Protein AF-A0A963FHW3-F1 (afdb_monomer)

Structure (mmCIF, N/CA/C/O backbone):
data_AF-A0A963FHW3-F1
#
_entry.id   AF-A0A963FHW3-F1
#
loop_
_atom_site.group_PDB
_atom_site.id
_atom_site.type_symbol
_atom_site.label_atom_id
_atom_site.label_alt_id
_atom_site.label_comp_id
_atom_site.label_asym_id
_atom_site.label_entity_id
_atom_site.label_seq_id
_atom_site.pdbx_PDB_ins_code
_atom_site.Cartn_x
_atom_site.Cartn_y
_atom_site.Cartn_z
_atom_site.occupancy
_atom_site.B_iso_or_equiv
_atom_site.auth_seq_id
_atom_site.auth_comp_id
_atom_site.auth_asym_id
_atom_site.auth_atom_id
_atom_site.pdbx_PDB_model_num
ATOM 1 N N . MET A 1 1 ? -53.772 16.144 101.601 1.00 43.62 1 MET A N 1
ATOM 2 C CA . MET A 1 1 ? -52.434 16.511 101.088 1.00 43.62 1 MET A CA 1
ATOM 3 C C . MET A 1 1 ? -52.608 17.275 99.779 1.00 43.62 1 MET A C 1
ATOM 5 O O . MET A 1 1 ? -53.275 16.743 98.911 1.00 43.62 1 MET A O 1
ATOM 9 N N . LYS A 1 2 ? -52.030 18.488 99.708 1.00 44.09 2 LYS A N 1
ATOM 10 C CA . LYS A 1 2 ? -51.603 19.290 98.530 1.00 44.09 2 LYS A CA 1
ATOM 11 C C . LYS A 1 2 ? -52.615 19.480 97.376 1.00 44.09 2 LYS A C 1
ATOM 13 O O . LYS A 1 2 ? -52.911 18.548 96.651 1.00 44.09 2 LYS A O 1
ATOM 18 N N . ASN A 1 3 ? -53.242 20.653 97.247 1.00 38.91 3 ASN A N 1
ATOM 19 C CA . ASN A 1 3 ? -52.766 21.876 96.557 1.00 38.91 3 ASN A CA 1
ATOM 20 C C . ASN A 1 3 ? -52.360 21.685 95.084 1.00 38.91 3 ASN A C 1
ATOM 22 O O . ASN A 1 3 ? -51.305 21.122 94.810 1.00 38.91 3 ASN A O 1
ATOM 26 N N . SER A 1 4 ? -53.102 22.311 94.163 1.00 50.03 4 SER A N 1
ATOM 27 C CA . SER A 1 4 ? -52.541 23.275 93.195 1.00 50.03 4 SER A CA 1
ATOM 28 C C . SER A 1 4 ? -53.646 24.017 92.426 1.00 50.03 4 SER A C 1
ATOM 30 O O . SER A 1 4 ? -54.441 23.446 91.691 1.00 50.03 4 SER A O 1
ATOM 32 N N . SER A 1 5 ? -53.675 25.325 92.658 1.00 49.50 5 SER A N 1
ATOM 33 C CA . SER A 1 5 ? -54.458 26.383 92.019 1.00 49.50 5 SER A CA 1
ATOM 34 C C . SER A 1 5 ? -53.676 27.025 90.871 1.00 49.50 5 SER A C 1
ATOM 36 O O . SER A 1 5 ? -52.512 27.331 91.103 1.00 49.50 5 SER A O 1
ATOM 38 N N . LEU A 1 6 ? -54.308 27.364 89.741 1.00 48.75 6 LEU A N 1
ATOM 39 C CA . LEU A 1 6 ? -53.870 28.409 88.785 1.00 48.75 6 LEU A CA 1
ATOM 40 C C . LEU A 1 6 ? -55.114 28.866 87.983 1.00 48.75 6 LEU A C 1
ATOM 42 O O . LEU A 1 6 ? -55.658 28.092 87.206 1.00 48.75 6 LEU A O 1
ATOM 46 N N . SER A 1 7 ? -55.827 29.917 88.404 1.00 53.75 7 SER A N 1
ATOM 47 C CA . SER A 1 7 ? -55.683 31.348 88.051 1.00 53.75 7 SER A CA 1
ATOM 48 C C . SER A 1 7 ? -55.947 31.694 86.571 1.00 53.75 7 SER A C 1
ATOM 50 O O . SER A 1 7 ? -55.124 31.494 85.682 1.00 53.75 7 SER A O 1
ATOM 52 N N . SER A 1 8 ? -57.127 32.274 86.322 1.00 54.56 8 SER A N 1
ATOM 53 C CA . SER A 1 8 ? -57.553 32.858 85.049 1.00 54.56 8 SER A CA 1
ATOM 54 C C . SER A 1 8 ? -56.990 34.275 84.889 1.00 54.56 8 SER A C 1
ATOM 56 O O . SER A 1 8 ? -57.272 35.175 85.679 1.00 54.56 8 SER A O 1
ATOM 58 N N . VAL A 1 9 ? -56.184 34.488 83.846 1.00 55.00 9 VAL A N 1
ATOM 59 C CA . VAL A 1 9 ? -55.608 35.799 83.512 1.00 55.00 9 VAL A CA 1
ATOM 60 C C . VAL A 1 9 ? -56.329 36.378 82.297 1.00 55.00 9 VAL A C 1
ATOM 62 O O . VAL A 1 9 ? -56.140 35.935 81.167 1.00 55.00 9 VAL A O 1
ATOM 65 N N . SER A 1 10 ? -57.144 37.402 82.554 1.00 57.78 10 SER A N 1
ATOM 66 C CA . SER A 1 10 ? -57.756 38.286 81.558 1.00 57.78 10 SER A CA 1
ATOM 67 C C . SER A 1 10 ? -56.669 39.138 80.889 1.00 57.78 10 SER A C 1
ATOM 69 O O . SER A 1 10 ? -56.040 39.968 81.555 1.00 57.78 10 SER A O 1
ATOM 71 N N . ARG A 1 11 ? -56.457 38.972 79.578 1.00 55.91 11 ARG A N 1
ATOM 72 C CA . ARG A 1 11 ? -55.568 39.839 78.790 1.00 55.91 11 ARG A CA 1
ATOM 73 C C . ARG A 1 11 ? -56.374 40.929 78.086 1.00 55.91 11 ARG A C 1
ATOM 75 O O . ARG A 1 11 ? -57.311 40.650 77.348 1.00 55.91 11 ARG A O 1
ATOM 82 N N . ARG A 1 12 ? -55.977 42.171 78.362 1.00 57.38 12 ARG A N 1
ATOM 83 C CA . ARG A 1 12 ? -56.470 43.409 77.750 1.00 57.38 12 ARG A CA 1
ATOM 84 C C . ARG A 1 12 ? -56.013 43.513 76.283 1.00 57.38 12 ARG A C 1
ATOM 86 O O . ARG A 1 12 ? -54.962 42.960 75.955 1.00 57.38 12 ARG A O 1
ATOM 93 N N . PRO A 1 13 ? -56.757 44.231 75.424 1.00 58.00 13 PRO A N 1
ATOM 94 C CA . PRO A 1 13 ? -56.371 44.458 74.035 1.00 58.00 13 PRO A CA 1
ATOM 95 C C . PRO A 1 13 ? -55.092 45.299 73.939 1.00 58.00 13 PRO A C 1
ATOM 97 O O . PRO A 1 13 ? -54.886 46.238 74.711 1.00 58.00 13 PRO A O 1
ATOM 100 N N . ALA A 1 14 ? -54.229 44.922 72.997 1.00 60.78 14 ALA A N 1
ATOM 101 C CA . ALA A 1 14 ? -52.966 45.593 72.724 1.00 60.78 14 ALA A CA 1
ATOM 102 C C . ALA A 1 14 ? -53.185 46.943 72.005 1.00 60.78 14 ALA A C 1
ATOM 104 O O . ALA A 1 14 ? -54.117 47.062 71.207 1.00 60.78 14 ALA A O 1
ATOM 105 N N . PRO A 1 15 ? -52.335 47.951 72.272 1.00 64.94 15 PRO A N 1
ATOM 106 C CA . PRO A 1 15 ? -52.365 49.242 71.590 1.00 64.94 15 PRO A CA 1
ATOM 107 C C . PRO A 1 15 ? -51.897 49.136 70.125 1.00 64.94 15 PRO A C 1
ATOM 109 O O . PRO A 1 15 ? -51.184 48.192 69.774 1.00 64.94 15 PRO A O 1
ATOM 112 N N . PRO A 1 16 ? -52.281 50.098 69.264 1.00 63.78 16 PRO A N 1
ATOM 113 C CA . PRO A 1 16 ? -51.896 50.104 67.858 1.00 63.78 16 PRO A CA 1
ATOM 114 C C . PRO A 1 16 ? -50.389 50.328 67.683 1.00 63.78 16 PRO A C 1
ATOM 116 O O . PRO A 1 16 ? -49.760 51.102 68.407 1.00 63.78 16 PRO A O 1
ATOM 119 N N . TRP A 1 17 ? -49.827 49.618 66.707 1.00 52.31 17 TRP A N 1
ATOM 120 C CA . TRP A 1 17 ? -48.413 49.654 66.349 1.00 52.31 17 TRP A CA 1
ATOM 121 C C . TRP A 1 17 ? -48.025 50.982 65.679 1.00 52.31 17 TRP A C 1
ATOM 123 O O . TRP A 1 17 ? -48.809 51.502 64.884 1.00 52.31 17 TRP A O 1
ATOM 133 N N . PRO A 1 18 ? -46.816 51.511 65.941 1.00 56.44 18 PRO A N 1
ATOM 134 C CA . PRO A 1 18 ? -46.291 52.671 65.233 1.00 56.44 18 PRO A CA 1
ATOM 135 C C . PRO A 1 18 ? -45.911 52.324 63.786 1.00 56.44 18 PRO A C 1
ATOM 137 O O . PRO A 1 18 ? -45.395 51.239 63.500 1.00 56.44 18 PRO A O 1
ATOM 140 N N . GLU A 1 19 ? -46.159 53.279 62.890 1.00 52.56 19 GLU A N 1
ATOM 141 C CA . GLU A 1 19 ? -45.775 53.255 61.479 1.00 52.56 19 GLU A CA 1
ATOM 142 C C . GLU A 1 19 ? -44.277 52.976 61.314 1.00 52.56 19 GLU A C 1
ATOM 144 O O . GLU A 1 19 ? -43.410 53.684 61.831 1.00 52.56 19 GLU A O 1
ATOM 149 N N . ARG A 1 20 ? -43.968 51.915 60.569 1.00 53.00 20 ARG A N 1
ATOM 150 C CA . ARG A 1 20 ? -42.606 51.560 60.183 1.00 53.00 20 ARG A CA 1
ATOM 151 C C . ARG A 1 20 ? -42.297 52.258 58.859 1.00 53.00 20 ARG A C 1
ATOM 153 O O . ARG A 1 20 ? -42.746 51.808 57.810 1.00 53.00 20 ARG A O 1
ATOM 160 N N . HIS A 1 21 ? -41.512 53.331 58.909 1.00 50.09 21 HIS A N 1
ATOM 161 C CA . HIS A 1 21 ? -40.900 53.919 57.718 1.00 50.09 21 HIS A CA 1
ATOM 162 C C . HIS A 1 21 ? -40.031 52.870 57.001 1.00 50.09 21 HIS A C 1
ATOM 164 O O . HIS A 1 21 ? -39.110 52.291 57.583 1.00 50.09 21 HIS A O 1
ATOM 170 N N . SER A 1 22 ? -40.355 52.601 55.738 1.00 56.72 22 SER A N 1
ATOM 171 C CA . SER A 1 22 ? -39.663 51.658 54.864 1.00 56.72 22 SER A CA 1
ATOM 172 C C . SER A 1 22 ? -38.361 52.260 54.332 1.00 56.72 22 SER A C 1
ATOM 174 O O . SER A 1 22 ? -38.355 53.013 53.365 1.00 56.72 22 SER A O 1
ATOM 176 N N . HIS A 1 23 ? -37.234 51.883 54.937 1.00 55.72 23 HIS A N 1
ATOM 177 C CA . HIS A 1 23 ? -35.894 52.080 54.371 1.00 55.72 23 HIS A CA 1
ATOM 178 C C . HIS A 1 23 ? -35.403 50.792 53.685 1.00 55.72 23 HIS A C 1
ATOM 180 O O . HIS A 1 23 ? -34.355 50.249 54.023 1.00 55.72 23 HIS A O 1
ATOM 186 N N . VAL A 1 24 ? -36.176 50.262 52.731 1.00 57.22 24 VAL A N 1
ATOM 187 C CA . VAL A 1 24 ? -35.772 49.083 51.940 1.00 57.22 24 VAL A CA 1
ATOM 188 C C . VAL A 1 24 ? -36.173 49.259 50.473 1.00 57.22 24 VAL A C 1
ATOM 190 O O . VAL A 1 24 ? -36.909 48.450 49.942 1.00 57.22 24 VAL A O 1
ATOM 193 N N . ASP A 1 25 ? -35.689 50.308 49.802 1.00 55.56 25 ASP A N 1
ATOM 194 C CA . ASP A 1 25 ? -35.988 50.515 48.368 1.00 55.56 25 ASP A CA 1
ATOM 195 C C . ASP A 1 25 ? -34.760 50.761 47.476 1.00 55.56 25 ASP A C 1
ATOM 197 O O . ASP A 1 25 ? -34.892 51.127 46.306 1.00 55.56 25 ASP A O 1
ATOM 201 N N . HIS A 1 26 ? -33.543 50.496 47.967 1.00 51.47 26 HIS A N 1
ATOM 202 C CA . HIS A 1 26 ? -32.331 50.679 47.151 1.00 51.47 26 HIS A CA 1
ATOM 203 C C . HIS A 1 26 ? -31.536 49.406 46.841 1.00 51.47 26 HIS A C 1
ATOM 205 O O . HIS A 1 26 ? -30.733 49.427 45.912 1.00 51.47 26 HIS A O 1
ATOM 211 N N . ASN A 1 27 ? -31.821 48.273 47.494 1.00 51.56 27 ASN A N 1
ATOM 212 C CA . ASN A 1 27 ? -31.062 47.035 47.259 1.00 51.56 27 ASN A CA 1
ATOM 213 C C . ASN A 1 27 ? -31.748 46.026 46.321 1.00 51.56 27 ASN A C 1
ATOM 215 O O . ASN A 1 27 ? -31.081 45.115 45.840 1.00 51.56 27 ASN A O 1
ATOM 219 N N . LEU A 1 28 ? -33.039 46.184 45.992 1.00 48.91 28 LEU A N 1
ATOM 220 C CA . LEU A 1 28 ? -33.720 45.265 45.063 1.00 48.91 28 LEU A CA 1
ATOM 221 C C . LEU A 1 28 ? -33.574 45.633 43.578 1.00 48.91 28 LEU A C 1
ATOM 223 O O . LEU A 1 28 ? -33.765 44.772 42.724 1.00 48.91 28 LEU A O 1
ATOM 227 N N . LYS A 1 29 ? -33.197 46.874 43.240 1.00 48.16 29 LYS A N 1
ATOM 228 C CA . LYS A 1 29 ? -33.019 47.276 41.830 1.00 48.16 29 LYS A CA 1
ATOM 229 C C . LYS A 1 29 ? -31.712 46.758 41.218 1.00 48.16 29 LYS A C 1
ATOM 231 O O . LYS A 1 29 ? -31.668 46.516 40.018 1.00 48.16 29 LYS A O 1
ATOM 236 N N . TRP A 1 30 ? -30.693 46.494 42.036 1.00 49.75 30 TRP A N 1
ATOM 237 C CA . TRP A 1 30 ? -29.405 45.970 41.564 1.00 49.75 30 TRP A CA 1
ATOM 238 C C . TRP A 1 30 ? -29.408 44.459 41.279 1.00 49.75 30 TRP A C 1
ATOM 240 O O . TRP A 1 30 ? -28.633 43.998 40.447 1.00 49.75 30 TRP A O 1
ATOM 250 N N . LEU A 1 31 ? -30.310 43.682 41.890 1.00 49.44 31 LEU A N 1
ATOM 251 C CA . LEU A 1 31 ? -30.395 42.230 41.656 1.00 49.44 31 LEU A CA 1
ATOM 252 C C . LEU A 1 31 ? -31.186 41.854 40.388 1.00 49.44 31 LEU A C 1
ATOM 254 O O . LEU A 1 31 ? -30.934 40.801 39.801 1.00 49.44 31 LEU A O 1
ATOM 258 N N . ALA A 1 32 ? -32.081 42.726 39.913 1.00 50.41 32 ALA A N 1
ATOM 259 C CA . ALA A 1 32 ? -32.832 42.514 38.669 1.00 50.41 32 ALA A CA 1
ATOM 260 C C . ALA A 1 32 ? -32.047 42.900 37.395 1.00 50.41 32 ALA A C 1
ATOM 262 O O . ALA A 1 32 ? -32.412 42.483 36.301 1.00 50.41 32 ALA A O 1
ATOM 263 N N . GLN A 1 33 ? -30.956 43.668 37.515 1.00 49.47 33 GLN A N 1
ATOM 264 C CA . GLN A 1 33 ? -30.098 44.040 36.377 1.00 49.47 33 GLN A CA 1
ATOM 265 C C . GLN A 1 33 ? -28.915 43.086 36.149 1.00 49.47 33 GLN A C 1
ATOM 267 O O . GLN A 1 33 ? -28.403 43.019 35.036 1.00 49.47 33 GLN A O 1
ATOM 272 N N . LEU A 1 34 ? -28.528 42.285 37.147 1.00 48.22 34 LEU A N 1
ATOM 273 C CA . LEU A 1 34 ? -27.489 41.254 36.992 1.00 48.22 34 LEU A CA 1
ATOM 274 C C . LEU A 1 34 ? -28.018 39.930 36.417 1.00 48.22 34 LEU A C 1
ATOM 276 O O . LEU A 1 34 ? -27.249 39.150 35.866 1.00 48.22 34 LEU A O 1
ATOM 280 N N . SER A 1 35 ? -29.328 39.689 36.480 1.00 49.91 35 SER A N 1
ATOM 281 C CA . SER A 1 35 ? -29.965 38.497 35.900 1.00 49.91 35 SER A CA 1
ATOM 282 C C . SER A 1 35 ? -30.264 38.644 34.398 1.00 49.91 35 SER A C 1
ATOM 284 O O . SER A 1 35 ? -30.374 37.640 33.700 1.00 49.91 35 SER A O 1
ATOM 286 N N . GLY A 1 36 ? -30.321 39.875 33.871 1.00 45.34 36 GLY A N 1
ATOM 287 C CA . GLY A 1 36 ? -30.540 40.153 32.443 1.00 45.34 36 GLY A CA 1
ATOM 288 C C . GLY A 1 36 ? -29.277 40.141 31.568 1.00 45.34 36 GLY A C 1
ATOM 289 O O . GLY A 1 36 ? -29.385 39.985 30.357 1.00 45.34 36 GLY A O 1
ATOM 290 N N . MET A 1 37 ? -28.079 40.265 32.155 1.00 49.75 37 MET A N 1
ATOM 291 C CA . MET A 1 37 ? -26.800 40.218 31.419 1.00 49.75 37 MET A CA 1
ATOM 292 C C . MET A 1 37 ? -26.107 38.849 31.458 1.00 49.75 37 MET A C 1
ATOM 294 O O . MET A 1 37 ? -25.062 38.687 30.836 1.00 49.75 37 MET A O 1
ATOM 298 N N . LEU A 1 38 ? -26.684 37.849 32.135 1.00 48.41 38 LEU A N 1
ATOM 299 C CA . LEU A 1 38 ? -26.120 36.494 32.178 1.00 48.41 38 LEU A CA 1
ATOM 300 C C . LEU A 1 38 ? -26.673 35.553 31.092 1.00 48.41 38 LEU A C 1
ATOM 302 O O . LEU A 1 38 ? -26.131 34.471 30.901 1.00 48.41 38 LEU A O 1
ATOM 306 N N . ILE A 1 39 ? -27.726 35.951 30.366 1.00 50.19 39 ILE A N 1
ATOM 307 C CA . ILE A 1 39 ? -28.381 35.102 29.349 1.00 50.19 39 ILE A CA 1
ATOM 308 C C . ILE A 1 39 ? -27.889 35.413 27.919 1.00 50.19 39 ILE A C 1
ATOM 310 O O . ILE A 1 39 ? -27.974 34.557 27.047 1.00 50.19 39 ILE A O 1
ATOM 314 N N . CYS A 1 40 ? -27.270 36.576 27.676 1.00 48.97 40 CYS A N 1
ATOM 315 C CA . CYS A 1 40 ? -26.690 36.928 26.365 1.00 48.97 40 CYS A CA 1
ATOM 316 C C . CYS A 1 40 ? -25.167 36.715 26.261 1.00 48.97 40 CYS A C 1
ATOM 318 O O . CYS A 1 40 ? -24.589 36.978 25.212 1.00 48.97 40 CYS A O 1
ATOM 320 N N . GLY A 1 41 ? -24.505 36.274 27.336 1.00 49.12 41 GLY A N 1
ATOM 321 C CA . GLY A 1 41 ? -23.047 36.090 27.388 1.00 49.12 41 GLY A CA 1
ATOM 322 C C . GLY A 1 41 ? -22.569 34.658 27.144 1.00 49.12 41 GLY A C 1
ATOM 323 O O . GLY A 1 41 ? -21.368 34.413 27.174 1.00 49.12 41 GLY A O 1
ATOM 324 N N . LEU A 1 42 ? -23.483 33.715 26.909 1.00 56.16 42 LEU A N 1
ATOM 325 C CA . LEU A 1 42 ? -23.151 32.354 26.497 1.00 56.16 42 LEU A CA 1
ATOM 326 C C . LEU A 1 42 ? -23.356 32.228 24.985 1.00 56.16 42 LEU A C 1
ATOM 328 O O . LEU A 1 42 ? -24.112 31.385 24.507 1.00 56.16 42 LEU A O 1
ATOM 332 N N . SER A 1 43 ? -22.689 33.101 24.226 1.00 57.84 43 SER A N 1
ATOM 333 C CA . SER A 1 43 ? -22.343 32.792 22.841 1.00 57.84 43 SER A CA 1
ATOM 334 C C . SER A 1 43 ? -21.449 31.566 22.912 1.00 57.84 43 SER A C 1
ATOM 336 O O . SER A 1 43 ? -20.248 31.670 23.150 1.00 57.84 43 SER A O 1
ATOM 338 N N . LEU A 1 44 ? -22.092 30.404 22.844 1.00 56.91 44 LEU A N 1
ATOM 339 C CA . LEU A 1 44 ? -21.486 29.097 22.737 1.00 56.91 44 LEU A CA 1
ATOM 340 C C . LEU A 1 44 ? -20.506 29.201 21.568 1.00 56.91 44 LEU A C 1
ATOM 342 O O . LEU A 1 44 ? -20.914 29.198 20.408 1.00 56.91 44 LEU A O 1
ATOM 346 N N . TYR A 1 45 ? -19.224 29.392 21.882 1.00 57.72 45 TYR A N 1
ATOM 347 C CA . TYR A 1 45 ? -18.135 29.200 20.941 1.00 57.72 45 TYR A CA 1
ATOM 348 C C . TYR A 1 45 ? -18.143 27.706 20.635 1.00 57.72 45 TYR A C 1
ATOM 350 O O . TYR A 1 45 ? -17.415 26.923 21.240 1.00 57.72 45 TYR A O 1
ATOM 358 N N . LEU A 1 46 ? -19.056 27.308 19.748 1.00 61.50 46 LEU A N 1
ATOM 359 C CA . LEU A 1 46 ? -18.999 26.064 19.010 1.00 61.50 46 LEU A CA 1
ATOM 360 C C . LEU A 1 46 ? -17.751 26.197 18.149 1.00 61.50 46 LEU A C 1
ATOM 362 O O . LEU A 1 46 ? -17.813 26.629 17.000 1.00 61.50 46 LEU A O 1
ATOM 366 N N . LEU A 1 47 ? -16.595 25.937 18.760 1.00 68.44 47 LEU A N 1
ATOM 367 C CA . LEU A 1 47 ? -15.393 25.675 18.003 1.00 68.44 47 LEU A CA 1
ATOM 368 C C . LEU A 1 47 ? -15.775 24.525 17.071 1.00 68.44 47 LEU A C 1
ATOM 370 O O . LEU A 1 47 ? -16.270 23.509 17.572 1.00 68.44 47 LEU A O 1
ATOM 374 N N . PRO A 1 48 ? -15.662 24.702 15.746 1.00 64.06 48 PRO A N 1
ATOM 375 C CA . PRO A 1 48 ? -15.893 23.608 14.831 1.00 64.06 48 PRO A CA 1
ATOM 376 C C . PRO A 1 48 ? -14.878 22.531 15.197 1.00 64.06 48 PRO A C 1
ATOM 378 O O . PRO A 1 48 ? -13.684 22.671 14.946 1.00 64.06 48 PRO A O 1
ATOM 381 N N . VAL A 1 49 ? -15.351 21.485 15.865 1.00 67.81 49 VAL A N 1
ATOM 382 C CA . VAL A 1 49 ? -14.631 20.225 15.900 1.00 67.81 49 VAL A CA 1
ATOM 383 C C . VAL A 1 49 ? -14.710 19.718 14.469 1.00 67.81 49 VAL A C 1
ATOM 385 O O . VAL A 1 49 ? -15.799 19.435 13.968 1.00 67.81 49 VAL A O 1
ATOM 388 N N . GLY A 1 50 ? -13.582 19.762 13.763 1.00 64.06 50 GLY A N 1
ATOM 389 C CA . GLY A 1 50 ? -13.478 19.176 12.437 1.00 64.06 50 GLY A CA 1
ATOM 390 C C . GLY A 1 50 ? -13.734 17.687 12.582 1.00 64.06 50 GLY A C 1
ATOM 391 O O . GLY A 1 50 ? -12.878 16.965 13.076 1.00 64.06 50 GLY A O 1
ATOM 392 N N . VAL A 1 51 ? -14.941 17.246 12.239 1.00 68.62 51 VAL A N 1
ATOM 393 C CA . VAL A 1 51 ? -15.230 15.825 12.077 1.00 68.62 51 VAL A CA 1
ATOM 394 C C . VAL A 1 51 ? -14.858 15.512 10.639 1.00 68.62 51 VAL A C 1
ATOM 396 O O . VAL A 1 51 ? -15.598 15.858 9.718 1.00 68.62 51 VAL A O 1
ATOM 399 N N . HIS A 1 52 ? -13.675 14.938 10.454 1.00 76.06 52 HIS A N 1
ATOM 400 C CA . HIS A 1 52 ? -13.279 14.378 9.173 1.00 76.06 52 HIS A CA 1
ATOM 401 C C . HIS A 1 52 ? -13.930 13.001 9.062 1.00 76.06 52 HIS A C 1
ATOM 403 O O . HIS A 1 52 ? -13.815 12.179 9.969 1.00 76.06 52 HIS A O 1
ATOM 409 N N . ALA A 1 53 ? -14.689 12.775 7.991 1.00 83.19 53 ALA A N 1
ATOM 410 C CA . ALA A 1 53 ? -15.215 11.452 7.697 1.00 83.19 53 ALA A CA 1
ATOM 411 C C . ALA A 1 53 ? -14.071 10.629 7.101 1.00 83.19 53 ALA A C 1
ATOM 413 O O . ALA A 1 53 ? -13.843 10.683 5.897 1.00 83.19 53 ALA A O 1
ATOM 414 N N . LEU A 1 54 ? -13.324 9.936 7.958 1.00 92.06 54 LEU A N 1
ATOM 415 C CA . LEU A 1 54 ? -12.224 9.089 7.517 1.00 92.06 54 LEU A CA 1
ATOM 416 C C . LEU A 1 54 ? -12.776 7.822 6.854 1.00 92.06 54 LEU A C 1
ATOM 418 O O . LEU A 1 54 ? -13.759 7.245 7.342 1.00 92.06 54 LEU A O 1
ATOM 422 N N . PRO A 1 55 ? -12.176 7.370 5.744 1.00 92.00 55 PRO A N 1
ATOM 423 C CA . PRO A 1 55 ? -12.496 6.060 5.211 1.00 92.00 55 PRO A CA 1
ATOM 424 C C . PRO A 1 55 ? -12.030 4.974 6.186 1.00 92.00 55 PRO A C 1
ATOM 426 O O . PRO A 1 55 ? -11.067 5.147 6.931 1.00 92.00 55 PRO A O 1
ATOM 429 N N . ALA A 1 56 ? -12.712 3.826 6.162 1.00 93.75 56 ALA A N 1
ATOM 430 C CA . ALA A 1 56 ? -12.354 2.691 7.015 1.00 93.75 56 ALA A CA 1
ATOM 431 C C . ALA A 1 56 ? -10.919 2.211 6.758 1.00 93.75 56 ALA A C 1
ATOM 433 O O . ALA A 1 56 ? -10.225 1.807 7.688 1.00 93.75 56 ALA A O 1
ATOM 434 N N . LEU A 1 57 ? -10.507 2.257 5.488 1.00 95.25 57 LEU A N 1
ATOM 435 C CA . LEU A 1 57 ? -9.1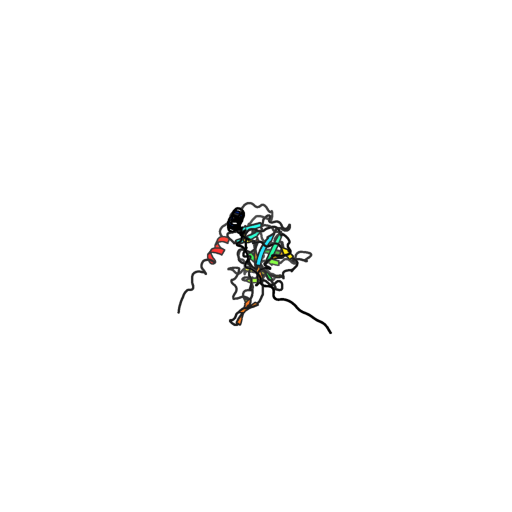92 1.883 4.995 1.00 95.25 57 LEU A CA 1
ATOM 436 C C . LEU A 1 57 ? -8.665 2.997 4.087 1.00 95.25 57 LEU A C 1
ATOM 438 O O . LEU A 1 57 ? -9.438 3.602 3.348 1.00 95.25 57 LEU A O 1
ATOM 442 N N . GLN A 1 58 ? -7.361 3.247 4.129 1.00 96.62 58 GLN A N 1
ATOM 443 C CA . GLN A 1 58 ? -6.667 4.134 3.189 1.00 96.62 58 GLN A CA 1
ATOM 444 C C . GLN A 1 58 ? -5.211 3.697 3.016 1.00 96.62 58 GLN A C 1
ATOM 446 O O . GLN A 1 58 ? -4.634 3.080 3.917 1.00 96.62 58 GLN A O 1
ATOM 451 N N . LEU A 1 59 ? -4.617 4.025 1.872 1.00 96.81 59 LEU A N 1
ATOM 452 C CA . LEU A 1 59 ? -3.204 3.832 1.578 1.00 96.81 59 LEU A CA 1
ATOM 453 C C . LEU A 1 59 ? -2.487 5.170 1.483 1.00 96.81 59 LEU A C 1
ATOM 455 O O . LEU A 1 59 ? -2.997 6.132 0.927 1.00 96.81 59 LEU A O 1
ATOM 459 N N . GLY A 1 60 ? -1.265 5.206 1.996 1.00 96.12 60 GLY A N 1
ATOM 460 C CA . GLY A 1 60 ? -0.341 6.316 1.816 1.00 96.12 60 GLY A CA 1
ATOM 461 C C . GLY A 1 60 ? 1.052 5.816 1.463 1.00 96.12 60 GLY A C 1
ATOM 462 O O . GLY A 1 60 ? 1.350 4.629 1.592 1.00 96.12 60 GLY A O 1
ATOM 463 N N . VAL A 1 61 ? 1.928 6.726 1.046 1.00 96.25 61 VAL A N 1
ATOM 464 C CA . VAL A 1 61 ? 3.331 6.407 0.754 1.00 96.25 61 VAL A CA 1
ATOM 465 C C . VAL A 1 61 ? 4.244 7.357 1.512 1.00 96.25 61 VAL A C 1
ATOM 467 O O . VAL A 1 61 ? 4.001 8.558 1.526 1.00 96.25 61 VAL A O 1
ATOM 470 N N . LEU A 1 62 ? 5.301 6.824 2.119 1.00 94.81 62 LEU A N 1
ATOM 471 C CA . LEU A 1 62 ? 6.410 7.584 2.694 1.00 94.81 62 LEU A CA 1
ATOM 472 C C . LEU A 1 62 ? 7.734 7.177 2.050 1.00 94.81 62 LEU A C 1
ATOM 474 O O . LEU A 1 62 ? 7.889 6.061 1.549 1.00 94.81 62 LEU A O 1
ATOM 478 N N . ASP A 1 63 ? 8.711 8.077 2.099 1.00 91.81 63 ASP A N 1
ATOM 479 C CA . ASP A 1 63 ? 10.093 7.711 1.819 1.00 91.81 63 ASP A CA 1
ATOM 480 C C . ASP A 1 63 ? 10.620 6.767 2.921 1.00 91.81 63 ASP A C 1
ATOM 482 O O . ASP A 1 63 ? 10.024 6.610 3.992 1.00 91.81 63 ASP A O 1
ATOM 486 N N . THR A 1 64 ? 11.755 6.109 2.683 1.00 85.38 64 THR A N 1
ATOM 487 C CA . THR A 1 64 ? 12.338 5.167 3.663 1.00 85.38 64 THR A CA 1
ATOM 488 C C . THR A 1 64 ? 12.813 5.820 4.966 1.00 85.38 64 THR A C 1
ATOM 490 O O . THR A 1 64 ? 13.129 5.118 5.925 1.00 85.38 64 THR A O 1
ATOM 493 N N . THR A 1 65 ? 12.854 7.152 5.038 1.00 87.69 65 THR A N 1
ATOM 494 C CA . THR A 1 65 ? 13.164 7.913 6.256 1.00 87.69 65 THR A CA 1
ATOM 495 C C . THR A 1 65 ? 11.909 8.339 7.025 1.00 87.69 65 THR A C 1
ATOM 497 O O . THR A 1 65 ? 12.025 8.952 8.087 1.00 87.69 65 THR A O 1
ATOM 500 N N . GLY A 1 66 ? 10.717 7.991 6.521 1.00 86.81 66 GLY A N 1
ATOM 501 C CA . GLY A 1 66 ? 9.423 8.405 7.066 1.00 86.81 66 GLY A CA 1
ATOM 502 C C . GLY A 1 66 ? 9.006 9.825 6.663 1.00 86.81 66 GLY A C 1
ATOM 503 O O . GLY A 1 66 ? 8.090 10.387 7.264 1.00 86.81 66 GLY A O 1
ATOM 504 N N . GLY A 1 67 ? 9.694 10.425 5.690 1.00 88.69 67 GLY A N 1
ATOM 505 C CA . GLY A 1 67 ? 9.378 11.729 5.121 1.00 88.69 67 GLY A CA 1
ATOM 506 C C . GLY A 1 67 ? 8.445 11.638 3.912 1.00 88.69 67 GLY A C 1
ATOM 507 O O . GLY A 1 67 ? 8.077 10.560 3.450 1.00 88.69 67 GLY A O 1
ATOM 508 N N . THR A 1 68 ? 8.060 12.804 3.396 1.00 87.75 68 THR A N 1
ATOM 509 C CA . THR A 1 68 ? 7.155 12.957 2.244 1.00 87.75 68 THR A CA 1
ATOM 510 C C . THR A 1 68 ? 7.875 13.495 1.002 1.00 87.75 68 THR A C 1
ATOM 512 O O . THR A 1 68 ? 7.249 14.014 0.077 1.00 87.75 68 THR A O 1
ATOM 515 N N . ASN A 1 69 ? 9.209 13.415 0.965 1.00 86.62 69 ASN A N 1
ATOM 516 C CA . ASN A 1 69 ? 9.976 13.889 -0.185 1.00 86.62 69 ASN A CA 1
ATOM 517 C C . ASN A 1 69 ? 9.745 12.966 -1.386 1.00 86.62 69 ASN A C 1
ATOM 519 O O . ASN A 1 69 ? 9.788 11.749 -1.245 1.00 86.62 69 ASN A O 1
ATOM 523 N N . GLY A 1 70 ? 9.511 13.547 -2.565 1.00 83.88 70 GLY A N 1
ATOM 524 C CA . GLY A 1 70 ? 9.219 12.766 -3.774 1.00 83.88 70 GLY A CA 1
ATOM 525 C C . GLY A 1 70 ? 7.822 12.136 -3.790 1.00 83.88 70 GLY A C 1
ATOM 526 O O . GLY A 1 70 ? 7.533 11.351 -4.689 1.00 83.88 70 GLY A O 1
ATOM 527 N N . ILE A 1 71 ? 6.963 12.496 -2.827 1.00 89.88 71 ILE A N 1
ATOM 528 C CA . ILE A 1 71 ? 5.583 12.021 -2.721 1.00 89.88 71 ILE A CA 1
ATOM 529 C C . ILE A 1 71 ? 4.616 13.152 -3.043 1.00 89.88 71 ILE A C 1
ATOM 531 O O . ILE A 1 71 ? 4.766 14.281 -2.569 1.00 89.88 71 ILE A O 1
ATOM 535 N N . SER A 1 72 ? 3.603 12.847 -3.843 1.00 91.31 72 SER A N 1
ATOM 536 C CA . SER A 1 72 ? 2.555 13.793 -4.215 1.00 91.31 72 SER A CA 1
ATOM 537 C C . SER A 1 72 ? 1.214 13.097 -4.341 1.00 91.31 72 SER A C 1
ATOM 539 O O . SER A 1 72 ? 1.143 11.995 -4.875 1.00 91.31 72 SER A O 1
ATOM 541 N N . TYR A 1 73 ? 0.154 13.774 -3.917 1.00 91.38 73 TYR A N 1
ATOM 542 C CA . TYR A 1 73 ? -1.207 13.370 -4.238 1.00 91.38 73 TYR A CA 1
ATOM 543 C C . TYR A 1 73 ? -1.580 13.909 -5.625 1.00 91.38 73 TYR A C 1
ATOM 545 O O . TYR A 1 73 ? -1.533 15.123 -5.852 1.00 91.38 73 TYR A O 1
ATOM 553 N N . ASP A 1 74 ? -1.899 13.020 -6.563 1.00 90.06 74 ASP A N 1
ATOM 554 C CA . ASP A 1 74 ? -2.404 13.392 -7.883 1.00 90.06 74 ASP A CA 1
ATOM 555 C C . ASP A 1 74 ? -3.922 13.562 -7.796 1.00 90.06 74 ASP A C 1
ATOM 557 O O . ASP A 1 74 ? -4.648 12.596 -7.610 1.00 90.06 74 ASP A O 1
ATOM 561 N N . THR A 1 75 ? -4.424 14.789 -7.936 1.00 86.81 75 THR A N 1
ATOM 562 C CA . THR A 1 75 ? -5.867 15.080 -7.848 1.00 86.81 75 THR A CA 1
ATOM 563 C C . THR A 1 75 ? -6.662 14.655 -9.081 1.00 86.81 75 THR A C 1
ATOM 565 O O . THR A 1 75 ? -7.886 14.752 -9.078 1.00 86.81 75 THR A O 1
ATOM 568 N N . VAL A 1 76 ? -5.993 14.238 -10.159 1.00 83.69 76 VAL A N 1
ATOM 569 C CA . VAL A 1 76 ? -6.651 13.658 -11.329 1.00 83.69 76 VAL A CA 1
ATOM 570 C C . VAL A 1 76 ? -6.933 12.195 -11.049 1.00 83.69 76 VAL A C 1
ATOM 572 O O . VAL A 1 76 ? -8.079 11.780 -11.157 1.00 83.69 76 VAL A O 1
ATOM 575 N N . THR A 1 77 ? -5.906 11.426 -10.688 1.00 81.62 77 THR A N 1
ATOM 576 C CA . THR A 1 77 ? -6.060 9.993 -10.394 1.00 81.62 77 THR A CA 1
ATOM 577 C C . THR A 1 77 ? -6.465 9.719 -8.952 1.00 81.62 77 THR A C 1
ATOM 579 O O . THR A 1 77 ? -6.632 8.567 -8.600 1.00 81.62 77 THR A O 1
ATOM 582 N N . GLU A 1 78 ? -6.584 10.751 -8.123 1.00 87.25 78 GLU A N 1
ATOM 583 C CA . GLU A 1 78 ? -6.898 10.661 -6.696 1.00 87.25 78 GLU A CA 1
ATOM 584 C C . GLU A 1 78 ? -5.977 9.659 -5.953 1.00 87.25 78 GLU A C 1
ATOM 586 O O . GLU A 1 78 ? -6.389 8.934 -5.061 1.00 87.25 78 GLU A O 1
ATOM 591 N N . THR A 1 79 ? -4.694 9.599 -6.337 1.00 90.19 79 THR A N 1
ATOM 592 C CA . THR A 1 79 ? -3.725 8.596 -5.851 1.00 90.19 79 THR A CA 1
ATOM 593 C C . THR A 1 79 ? -2.524 9.264 -5.192 1.00 90.19 79 THR A C 1
ATOM 595 O O . THR A 1 79 ? -1.994 10.259 -5.697 1.00 90.19 79 THR A O 1
ATOM 598 N N . THR A 1 80 ? -2.009 8.676 -4.112 1.00 94.06 80 THR A N 1
ATOM 599 C CA . THR A 1 80 ? -0.702 9.065 -3.562 1.00 94.06 80 THR A CA 1
ATOM 600 C C . THR A 1 80 ? 0.425 8.390 -4.335 1.00 94.06 80 THR A C 1
ATOM 602 O O . THR A 1 80 ? 0.589 7.174 -4.283 1.00 94.06 80 THR A O 1
ATOM 605 N N . LEU A 1 81 ? 1.237 9.181 -5.031 1.00 94.38 81 LEU A N 1
ATOM 606 C CA . LEU A 1 81 ? 2.308 8.700 -5.898 1.00 94.38 81 LEU A CA 1
ATOM 607 C C . LEU A 1 81 ? 3.688 8.971 -5.301 1.00 94.38 81 LEU A C 1
ATOM 609 O O . LEU A 1 81 ? 3.917 10.028 -4.715 1.00 94.38 81 LEU A O 1
ATOM 613 N N . THR A 1 82 ? 4.621 8.046 -5.527 1.00 94.75 82 THR A N 1
ATOM 614 C CA . THR A 1 82 ? 6.062 8.237 -5.295 1.00 94.75 82 THR A CA 1
ATOM 615 C C . THR A 1 82 ? 6.866 7.988 -6.567 1.00 94.75 82 THR A C 1
ATOM 617 O O . THR A 1 82 ? 6.531 7.104 -7.356 1.00 94.75 82 THR A O 1
ATOM 620 N N . SER A 1 83 ? 7.953 8.732 -6.763 1.00 92.44 83 SER A N 1
ATOM 621 C CA . SER A 1 83 ? 8.939 8.460 -7.823 1.00 92.44 83 SER A CA 1
ATOM 622 C C . SER A 1 83 ? 10.187 7.721 -7.331 1.00 92.44 83 SER A C 1
ATOM 624 O O . SER A 1 83 ? 11.113 7.498 -8.110 1.00 92.44 83 SER A O 1
ATOM 626 N N . GLU A 1 84 ? 10.257 7.400 -6.039 1.00 93.50 84 GLU A N 1
ATOM 627 C CA . GLU A 1 84 ? 11.420 6.749 -5.437 1.00 93.50 84 GLU A CA 1
ATOM 628 C C . GLU A 1 84 ? 11.431 5.240 -5.715 1.00 93.50 84 GLU A C 1
ATOM 630 O O . GLU A 1 84 ? 10.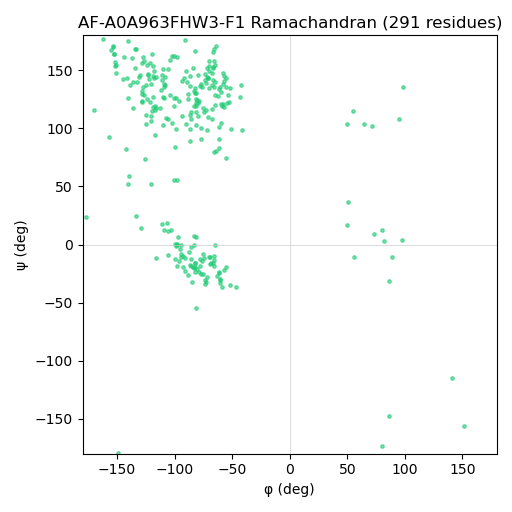389 4.587 -5.739 1.00 93.50 84 GLU A O 1
ATOM 635 N N . ASP A 1 85 ? 12.624 4.662 -5.879 1.00 95.00 85 ASP A N 1
ATOM 636 C CA . ASP A 1 85 ? 12.775 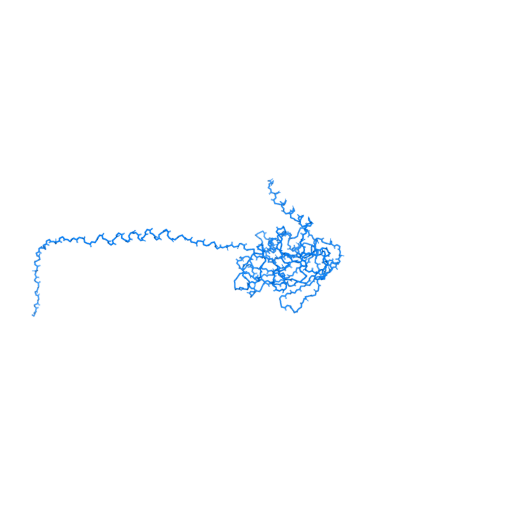3.208 -6.035 1.00 95.00 85 ASP A CA 1
ATOM 637 C C . ASP A 1 85 ? 12.554 2.460 -4.715 1.00 95.00 85 ASP A C 1
ATOM 639 O O . ASP A 1 85 ? 12.088 1.320 -4.718 1.00 95.00 85 ASP A O 1
ATOM 643 N N . LEU A 1 86 ? 12.894 3.115 -3.603 1.00 96.19 86 LEU A N 1
ATOM 644 C CA . LEU A 1 86 ? 12.809 2.609 -2.239 1.00 96.19 86 LEU A CA 1
ATOM 645 C C . LEU A 1 86 ? 11.821 3.472 -1.456 1.00 96.19 86 LEU A C 1
ATOM 647 O O . LEU A 1 86 ? 12.072 4.657 -1.228 1.00 96.19 86 LEU A O 1
ATOM 651 N N . PHE A 1 87 ? 10.716 2.881 -1.019 1.00 97.25 87 PHE A N 1
ATOM 652 C CA . PHE A 1 87 ? 9.633 3.595 -0.342 1.00 97.25 87 PHE A CA 1
ATOM 653 C C . PHE A 1 87 ? 8.858 2.669 0.596 1.00 97.25 87 PHE A C 1
ATOM 655 O O . PHE A 1 87 ? 9.040 1.453 0.584 1.00 97.25 87 PHE A O 1
ATOM 662 N N . THR A 1 88 ? 7.992 3.254 1.418 1.00 97.75 88 THR A N 1
ATOM 663 C CA . THR A 1 88 ? 7.089 2.529 2.312 1.00 97.75 88 THR A CA 1
ATOM 664 C C . THR A 1 88 ? 5.650 2.819 1.922 1.00 97.75 88 THR A C 1
ATOM 666 O O . THR A 1 88 ? 5.221 3.967 2.005 1.00 97.75 88 THR A O 1
ATOM 669 N N . VAL A 1 89 ? 4.893 1.792 1.546 1.00 98.00 89 VAL A N 1
ATOM 670 C CA . VAL A 1 89 ? 3.430 1.877 1.467 1.00 98.00 89 VAL A CA 1
ATOM 671 C C . VAL A 1 89 ? 2.874 1.647 2.864 1.00 98.00 89 VAL A C 1
ATOM 673 O O . VAL A 1 89 ? 3.276 0.711 3.554 1.00 98.00 89 VAL A O 1
ATOM 676 N N . LEU A 1 90 ? 1.962 2.502 3.299 1.00 97.94 90 LEU A N 1
ATOM 677 C CA . LEU A 1 90 ? 1.300 2.412 4.589 1.00 97.94 90 LEU A CA 1
ATOM 678 C C . LEU A 1 90 ? -0.169 2.104 4.366 1.00 97.94 90 LEU A C 1
ATOM 680 O O . LEU A 1 90 ? -0.884 2.916 3.788 1.00 97.94 90 LEU A O 1
ATOM 684 N N . ALA A 1 91 ? -0.611 0.952 4.857 1.00 98.06 91 ALA A N 1
ATOM 685 C CA . ALA A 1 91 ? -2.028 0.690 5.038 1.00 98.06 91 ALA A CA 1
ATOM 686 C C . ALA A 1 91 ? -2.481 1.308 6.355 1.00 98.06 91 ALA A C 1
ATOM 688 O O . ALA A 1 91 ? -1.808 1.120 7.368 1.00 98.06 91 ALA A O 1
ATOM 689 N N . PHE A 1 92 ? -3.619 1.994 6.347 1.00 98.00 92 PHE A N 1
ATOM 690 C CA . PHE A 1 92 ? -4.255 2.527 7.544 1.00 98.00 92 PHE A CA 1
ATOM 691 C C . PHE A 1 92 ? -5.643 1.928 7.740 1.00 98.00 92 PHE A C 1
ATOM 693 O O . PHE A 1 92 ? -6.357 1.690 6.766 1.00 98.00 92 PHE A O 1
ATOM 700 N N . GLY A 1 93 ? -6.018 1.721 9.000 1.00 96.94 93 GLY A N 1
ATOM 701 C CA . GLY A 1 93 ? -7.345 1.275 9.415 1.00 96.94 93 GLY A CA 1
ATOM 702 C C . GLY A 1 93 ? -7.916 2.192 10.491 1.00 96.94 93 GLY A C 1
ATOM 703 O O . GLY A 1 93 ? -7.278 2.390 11.526 1.00 96.94 93 GLY A O 1
ATOM 704 N N . ASP A 1 94 ? -9.089 2.775 10.250 1.00 95.38 94 ASP A N 1
ATOM 705 C CA . ASP A 1 94 ? -9.743 3.690 11.192 1.00 95.38 94 ASP A CA 1
ATOM 706 C C . ASP A 1 94 ? -10.348 2.924 12.381 1.00 95.38 94 ASP A C 1
ATOM 708 O O . ASP A 1 94 ? -11.321 2.180 12.231 1.00 95.38 94 ASP A O 1
ATOM 712 N N . GLN A 1 95 ? -9.804 3.140 13.585 1.00 93.94 95 GLN A N 1
ATOM 713 C CA . GLN A 1 95 ? -10.301 2.528 14.823 1.00 93.94 95 GLN A CA 1
ATOM 714 C C . GLN A 1 95 ? -11.733 2.976 15.162 1.00 93.94 95 GLN A C 1
ATOM 716 O O . GLN A 1 95 ? -12.463 2.256 15.847 1.00 93.94 95 GLN A O 1
ATOM 721 N N . GLY A 1 96 ? -12.134 4.168 14.713 1.00 91.19 96 GLY A N 1
ATOM 722 C CA . GLY A 1 96 ? -13.474 4.712 14.901 1.00 91.19 96 GLY A CA 1
ATOM 723 C C . GLY A 1 96 ? -14.524 4.088 13.982 1.00 91.19 96 GLY A C 1
ATOM 724 O O . GLY A 1 96 ? -15.725 4.241 14.236 1.00 91.19 96 GLY A O 1
ATOM 725 N N . ASN A 1 97 ? -14.109 3.363 12.939 1.00 90.94 97 ASN A N 1
ATOM 726 C CA . ASN A 1 97 ? -15.026 2.806 11.961 1.00 90.94 97 ASN A CA 1
ATOM 727 C C . ASN A 1 97 ? -15.683 1.512 12.480 1.00 90.94 97 ASN A C 1
ATOM 729 O O . ASN A 1 97 ? -14.991 0.532 12.749 1.00 90.94 97 ASN A O 1
ATOM 733 N N . PRO A 1 98 ? -17.024 1.436 12.573 1.00 88.19 98 PRO A N 1
ATOM 734 C CA . PRO A 1 98 ? -17.708 0.275 13.149 1.00 88.19 98 PRO A CA 1
ATOM 735 C C . PRO A 1 98 ? -17.596 -1.005 12.310 1.00 88.19 98 PRO A C 1
ATOM 737 O O . PRO A 1 98 ? -17.910 -2.079 12.818 1.00 88.19 98 PRO A O 1
ATOM 740 N N . ASN A 1 99 ? -17.203 -0.891 11.039 1.00 86.44 99 ASN A N 1
ATOM 741 C CA . ASN A 1 99 ? -17.029 -2.026 10.136 1.00 86.44 99 ASN A CA 1
ATOM 742 C C . ASN A 1 99 ? -15.577 -2.528 10.096 1.00 86.44 99 ASN A C 1
ATOM 744 O O . ASN A 1 99 ? -15.320 -3.547 9.459 1.00 86.44 99 ASN A O 1
ATOM 748 N N . PHE A 1 100 ? -14.638 -1.803 10.714 1.00 90.94 100 PHE A N 1
ATOM 749 C CA . PHE A 1 100 ? -13.236 -2.192 10.797 1.00 90.94 100 PHE A CA 1
ATOM 750 C C . PHE A 1 100 ? -13.003 -3.064 12.032 1.00 90.94 100 PHE A C 1
ATOM 752 O O . PHE A 1 100 ? -13.370 -2.696 13.153 1.00 90.94 100 PHE A O 1
ATOM 759 N N . HIS A 1 101 ? -12.350 -4.209 11.841 1.00 91.62 101 HIS A N 1
ATOM 760 C CA . HIS A 1 101 ? -11.944 -5.084 12.932 1.00 91.62 101 HIS A CA 1
ATOM 761 C C . HIS A 1 101 ? -10.458 -5.420 12.819 1.00 91.62 101 HIS A C 1
ATOM 763 O O . HIS A 1 101 ? -9.961 -5.800 11.761 1.00 91.62 101 HIS A O 1
ATOM 769 N N . LEU A 1 102 ? -9.743 -5.292 13.938 1.00 93.50 102 LEU A N 1
ATOM 770 C CA . LEU A 1 102 ? -8.300 -5.531 14.001 1.00 93.50 102 LEU A CA 1
ATOM 771 C C . LEU A 1 102 ? -7.939 -6.977 13.619 1.00 93.50 102 LEU A C 1
ATOM 773 O O . LEU A 1 102 ? -6.894 -7.230 13.032 1.00 93.50 102 LEU A O 1
ATOM 777 N N . ASP A 1 103 ? -8.827 -7.906 13.955 1.00 93.06 103 ASP A N 1
ATOM 778 C CA . ASP A 1 103 ? -8.693 -9.350 13.796 1.00 93.06 103 ASP A CA 1
ATOM 779 C C . ASP A 1 103 ? -8.852 -9.800 12.329 1.00 93.06 103 ASP A C 1
ATOM 781 O O . ASP A 1 103 ? -8.578 -10.958 11.998 1.00 93.06 103 ASP A O 1
ATOM 785 N N . ASP A 1 104 ? -9.314 -8.904 11.449 1.00 92.25 104 ASP A N 1
ATOM 786 C CA . ASP A 1 104 ? -9.569 -9.212 10.049 1.00 92.25 104 ASP A CA 1
ATOM 787 C C . ASP A 1 104 ? -8.264 -9.403 9.268 1.00 92.25 104 ASP A C 1
ATOM 789 O O . ASP A 1 104 ? -7.258 -8.708 9.450 1.00 92.25 104 ASP A O 1
ATOM 793 N N . THR A 1 105 ? -8.298 -10.336 8.316 1.00 92.81 105 THR A N 1
ATOM 794 C CA . THR A 1 105 ? -7.238 -10.443 7.311 1.00 92.81 105 THR A CA 1
ATOM 795 C C . THR A 1 105 ? -7.483 -9.423 6.209 1.00 92.81 105 THR A C 1
ATOM 797 O O . THR A 1 105 ? -8.515 -9.452 5.528 1.00 92.81 105 THR A O 1
ATOM 800 N N . HIS A 1 106 ? -6.498 -8.557 6.026 1.00 93.88 106 HIS A N 1
ATOM 801 C CA . HIS A 1 106 ? -6.450 -7.542 4.992 1.00 93.88 106 HIS A CA 1
ATOM 802 C C . HIS A 1 106 ? -5.499 -7.971 3.879 1.00 93.88 106 HIS A C 1
ATOM 804 O O . HIS A 1 106 ? -4.632 -8.823 4.081 1.00 93.88 106 HIS A O 1
ATOM 810 N N . MET A 1 107 ? -5.678 -7.391 2.701 1.00 93.88 107 MET A N 1
ATOM 811 C CA . MET A 1 107 ? -4.875 -7.655 1.517 1.00 93.88 107 MET A CA 1
ATOM 812 C C . MET A 1 107 ? -4.377 -6.335 0.952 1.00 93.88 107 MET A C 1
ATOM 814 O O . MET A 1 107 ? -5.164 -5.419 0.714 1.00 93.88 107 MET A O 1
ATOM 818 N N . LEU A 1 108 ? -3.071 -6.266 0.714 1.00 95.75 108 LEU A N 1
ATOM 819 C CA . LEU A 1 108 ? -2.485 -5.276 -0.177 1.00 95.75 108 LEU A CA 1
ATOM 820 C C . LEU A 1 108 ? -2.373 -5.908 -1.567 1.00 95.75 108 LEU A C 1
ATOM 822 O O . LEU A 1 108 ? -1.573 -6.827 -1.768 1.00 95.75 108 LEU A O 1
ATOM 826 N N . SER A 1 109 ? -3.178 -5.436 -2.512 1.00 94.12 109 SER A N 1
ATOM 827 C CA . SER A 1 109 ? -3.010 -5.752 -3.929 1.00 94.12 109 SER A CA 1
ATOM 828 C C . SER A 1 109 ? -1.854 -4.933 -4.488 1.00 94.12 109 SER A C 1
ATOM 830 O O . SER A 1 109 ? -1.754 -3.740 -4.216 1.00 94.12 109 SER A O 1
ATOM 832 N N . VAL A 1 110 ? -0.986 -5.568 -5.271 1.00 95.62 110 VAL A N 1
ATOM 833 C CA . VAL A 1 110 ? 0.094 -4.911 -6.010 1.00 95.62 110 VAL A CA 1
ATOM 834 C C . VAL A 1 110 ? -0.063 -5.281 -7.475 1.00 95.62 110 VAL A C 1
ATOM 836 O O . VAL A 1 110 ? 0.257 -6.406 -7.865 1.00 95.62 110 VAL A O 1
ATOM 839 N N . ALA A 1 111 ? -0.561 -4.351 -8.280 1.00 93.56 111 ALA A N 1
ATOM 840 C CA . ALA A 1 111 ? -0.805 -4.526 -9.706 1.00 93.56 111 ALA A CA 1
ATOM 841 C C . ALA A 1 111 ? 0.176 -3.688 -10.530 1.00 93.56 111 ALA A C 1
ATOM 843 O O . ALA A 1 111 ? 0.630 -2.641 -10.077 1.00 93.56 111 ALA A O 1
ATOM 844 N N . ILE A 1 112 ? 0.506 -4.120 -11.749 1.00 92.88 112 ILE A N 1
ATOM 845 C CA . ILE A 1 112 ? 1.353 -3.311 -12.636 1.00 92.88 112 ILE A CA 1
ATOM 846 C C . ILE A 1 112 ? 0.544 -2.397 -13.552 1.00 92.88 112 ILE A C 1
ATOM 848 O O . ILE A 1 112 ? -0.500 -2.795 -14.084 1.00 92.88 112 ILE A O 1
ATOM 852 N N . THR A 1 113 ? 1.083 -1.202 -13.785 1.00 89.69 113 THR A N 1
ATOM 853 C CA . THR A 1 113 ? 0.587 -0.209 -14.744 1.00 89.69 113 THR A CA 1
ATOM 854 C C . THR A 1 113 ? 1.736 0.284 -15.644 1.00 89.69 113 THR A C 1
ATOM 856 O O . THR A 1 113 ? 2.880 0.313 -15.196 1.00 89.69 113 THR A O 1
ATOM 859 N N . PRO A 1 114 ? 1.500 0.609 -16.932 1.00 88.75 114 PRO A N 1
ATOM 860 C CA . PRO A 1 114 ? 0.240 0.459 -17.663 1.00 88.75 114 PRO A CA 1
ATOM 861 C C . PRO A 1 114 ? -0.162 -1.012 -17.847 1.00 88.75 114 PRO A C 1
ATOM 863 O O . PRO A 1 114 ? 0.631 -1.925 -17.622 1.00 88.75 114 PRO A O 1
ATOM 866 N N . LYS A 1 115 ? -1.409 -1.236 -18.285 1.00 87.06 115 LYS A N 1
ATOM 867 C CA . LYS A 1 115 ? -1.930 -2.567 -18.634 1.00 87.06 115 LYS A CA 1
ATOM 868 C C . LYS A 1 115 ? -0.913 -3.374 -19.452 1.00 87.06 115 LYS A C 1
ATOM 870 O O . LYS A 1 115 ? -0.504 -2.944 -20.531 1.00 87.06 115 LYS A O 1
ATOM 875 N N . ALA A 1 116 ? -0.613 -4.583 -18.991 1.00 88.00 116 ALA A N 1
ATOM 876 C CA . ALA A 1 116 ? 0.295 -5.527 -19.638 1.00 88.00 116 ALA A CA 1
ATOM 877 C C . ALA A 1 116 ? -0.316 -6.938 -19.702 1.00 88.00 116 ALA A C 1
ATOM 879 O O . ALA A 1 116 ? -1.327 -7.196 -19.058 1.00 88.00 116 ALA A O 1
ATOM 880 N N . GLY A 1 117 ? 0.293 -7.847 -20.476 1.00 87.81 117 GLY A N 1
ATOM 881 C CA . GLY A 1 117 ? -0.141 -9.246 -20.632 1.00 87.81 117 GLY A CA 1
ATOM 882 C C . GLY A 1 117 ? -1.311 -9.474 -21.614 1.00 87.81 117 GLY A C 1
ATOM 883 O O . GLY A 1 117 ? -1.720 -8.545 -22.316 1.00 87.81 117 GLY A O 1
ATOM 884 N N . PRO A 1 118 ? -1.844 -10.712 -21.710 1.00 88.12 118 PRO A N 1
ATOM 885 C CA . PRO A 1 118 ? -1.462 -11.899 -20.931 1.00 88.12 118 PRO A CA 1
ATOM 886 C C . PRO A 1 118 ? -0.169 -12.560 -21.413 1.00 88.12 118 PRO A C 1
ATOM 888 O O . PRO A 1 118 ? 0.365 -13.426 -20.725 1.00 88.12 118 PRO A O 1
ATOM 891 N N . ASP A 1 119 ? 0.323 -12.182 -22.597 1.00 88.75 119 ASP A N 1
ATOM 892 C CA . ASP A 1 119 ? 1.538 -12.772 -23.142 1.00 88.75 119 ASP A CA 1
ATOM 893 C C . ASP A 1 119 ? 2.720 -12.474 -22.215 1.00 88.75 119 ASP A C 1
ATOM 895 O O . ASP A 1 119 ? 2.950 -11.312 -21.859 1.00 88.75 119 ASP A O 1
ATOM 899 N N . PRO A 1 120 ? 3.470 -13.508 -21.807 1.00 79.31 120 PRO A N 1
ATOM 900 C CA . PRO A 1 120 ? 4.464 -13.337 -20.779 1.00 79.31 120 PRO A CA 1
ATOM 901 C C . PRO A 1 120 ? 5.677 -12.568 -21.304 1.00 79.31 120 PRO A C 1
ATOM 903 O O . PRO A 1 120 ? 6.432 -13.046 -22.155 1.00 79.31 120 PRO A O 1
ATOM 906 N N . VAL A 1 121 ? 5.893 -11.381 -20.748 1.00 89.44 121 VAL A N 1
ATOM 907 C CA . VAL A 1 121 ? 7.054 -10.520 -20.999 1.00 89.44 121 VAL A CA 1
ATOM 908 C C . VAL A 1 121 ? 7.695 -10.213 -19.653 1.00 89.44 121 VAL A C 1
ATOM 910 O O . VAL A 1 121 ? 6.996 -9.979 -18.678 1.00 89.44 121 VAL A O 1
ATOM 913 N N . SER A 1 122 ? 9.025 -10.258 -19.566 1.00 93.81 122 SER A N 1
ATOM 914 C CA . SER A 1 122 ? 9.699 -9.885 -18.320 1.00 93.81 122 SER A CA 1
ATOM 915 C C . SER A 1 122 ? 9.772 -8.367 -18.204 1.00 93.81 122 SER A C 1
ATOM 917 O O . SER A 1 122 ? 10.354 -7.711 -19.068 1.00 93.81 122 SER A O 1
ATOM 919 N N . TYR A 1 123 ? 9.230 -7.841 -17.111 1.00 94.19 123 TYR A N 1
ATOM 920 C CA . TYR A 1 123 ? 9.277 -6.421 -16.755 1.00 94.19 123 TYR A CA 1
ATOM 921 C C . TYR A 1 123 ? 10.250 -6.140 -15.600 1.00 94.19 123 TYR A C 1
ATOM 923 O O . TYR A 1 123 ? 10.178 -5.101 -14.950 1.00 94.19 123 TYR A O 1
ATOM 931 N N . GLY A 1 124 ? 11.166 -7.073 -15.329 1.00 95.62 124 GLY A N 1
ATOM 932 C CA . GLY A 1 124 ? 12.046 -7.023 -14.165 1.00 95.62 124 GLY A CA 1
ATOM 933 C C . GLY A 1 124 ? 11.399 -7.631 -12.921 1.00 95.62 124 GLY A C 1
ATOM 934 O O . GLY A 1 124 ? 10.642 -8.601 -13.013 1.00 95.62 124 GLY A O 1
ATOM 935 N N . SER A 1 125 ? 11.736 -7.090 -11.754 1.00 97.12 125 SER A N 1
ATOM 936 C CA . SER A 1 125 ? 11.251 -7.581 -10.463 1.00 97.12 125 SER A CA 1
ATOM 937 C C . SER A 1 125 ? 11.193 -6.469 -9.426 1.00 97.12 125 SER A C 1
ATOM 939 O O . SER A 1 125 ? 12.016 -5.557 -9.465 1.00 97.12 125 SER A O 1
ATOM 941 N N . PHE A 1 126 ? 10.314 -6.608 -8.441 1.00 97.81 126 PHE A N 1
ATOM 942 C CA . PHE A 1 126 ? 10.362 -5.813 -7.216 1.00 97.81 126 PHE A CA 1
ATOM 943 C C . PHE A 1 126 ? 10.543 -6.720 -6.000 1.00 97.81 126 PHE A C 1
ATOM 945 O O . PHE A 1 126 ? 10.355 -7.938 -6.063 1.00 97.81 126 PHE A O 1
ATOM 952 N N . ARG A 1 127 ? 10.925 -6.130 -4.873 1.00 98.19 127 ARG A N 1
ATOM 953 C CA . ARG A 1 127 ? 10.983 -6.807 -3.577 1.00 98.19 127 ARG A CA 1
ATOM 954 C C . ARG A 1 127 ? 10.131 -6.042 -2.584 1.00 98.19 127 ARG A C 1
ATOM 956 O O . ARG A 1 127 ? 9.939 -4.838 -2.724 1.00 98.19 127 ARG A O 1
ATOM 963 N N . TYR A 1 128 ? 9.657 -6.747 -1.569 1.00 98.12 128 TYR A N 1
ATOM 964 C CA . TYR A 1 128 ? 8.977 -6.129 -0.444 1.00 98.12 128 TYR A CA 1
ATOM 965 C C . TYR A 1 128 ? 9.435 -6.744 0.877 1.00 98.12 128 TYR A C 1
ATOM 967 O O . TYR A 1 128 ? 10.010 -7.841 0.910 1.00 98.12 128 TYR A O 1
ATOM 975 N N . LYS A 1 129 ? 9.201 -6.019 1.962 1.00 97.75 129 LYS A N 1
ATOM 976 C CA . LYS A 1 129 ? 9.547 -6.409 3.326 1.00 97.75 129 LYS A CA 1
ATOM 977 C C . LYS A 1 129 ? 8.402 -6.030 4.260 1.00 97.75 129 LYS A C 1
ATOM 979 O O . LYS A 1 129 ? 7.830 -4.948 4.135 1.00 97.75 129 LYS A O 1
ATOM 984 N N . LEU A 1 130 ? 8.074 -6.934 5.177 1.00 97.56 130 LEU A N 1
ATOM 985 C CA . LEU A 1 130 ? 7.041 -6.736 6.192 1.00 97.56 130 LEU A CA 1
ATOM 986 C C . LEU A 1 130 ? 7.670 -6.363 7.547 1.00 97.56 130 LEU A C 1
ATOM 988 O O . LEU A 1 130 ? 8.861 -6.618 7.769 1.00 97.56 130 LEU A O 1
ATOM 992 N N . PRO A 1 131 ? 6.893 -5.804 8.493 1.00 96.19 131 PRO A N 1
ATOM 993 C CA . PRO A 1 131 ? 7.359 -5.562 9.851 1.00 96.19 131 PRO A CA 1
ATOM 994 C C . PRO A 1 131 ? 7.922 -6.842 10.477 1.00 96.19 131 PRO A C 1
ATOM 996 O O . PRO A 1 131 ? 7.279 -7.890 10.477 1.00 96.19 131 PRO A O 1
ATOM 999 N N . GLY A 1 132 ? 9.139 -6.755 11.015 1.00 95.12 132 GLY A N 1
ATOM 1000 C CA . GLY A 1 132 ? 9.833 -7.885 11.642 1.00 95.12 132 GLY A CA 1
ATOM 1001 C C . GLY A 1 132 ? 10.688 -8.736 10.696 1.00 95.12 132 GLY A C 1
ATOM 1002 O O . GLY A 1 132 ? 11.506 -9.517 11.184 1.00 95.12 132 GLY A O 1
ATOM 1003 N N . ASP A 1 133 ? 10.582 -8.560 9.376 1.00 97.19 133 ASP A N 1
ATOM 1004 C CA . ASP A 1 133 ? 11.515 -9.182 8.435 1.00 97.19 133 ASP A CA 1
ATOM 1005 C C . ASP A 1 133 ? 12.923 -8.562 8.599 1.00 97.19 133 ASP A C 1
ATOM 1007 O O . ASP A 1 133 ? 13.087 -7.346 8.729 1.00 97.19 133 ASP A O 1
ATOM 1011 N N . SER A 1 134 ? 13.968 -9.395 8.578 1.00 96.69 134 SER A N 1
ATOM 1012 C CA . SER A 1 134 ? 15.365 -8.939 8.688 1.00 96.69 134 SER A CA 1
ATOM 1013 C C . SER A 1 134 ? 15.954 -8.417 7.372 1.00 96.69 134 SER A C 1
ATOM 1015 O O . SER A 1 134 ? 16.957 -7.709 7.394 1.00 96.69 134 SER A O 1
ATOM 1017 N N . ASP A 1 135 ? 15.364 -8.801 6.240 1.00 97.06 135 ASP A N 1
ATOM 1018 C CA . ASP A 1 135 ? 15.758 -8.428 4.878 1.00 97.06 135 ASP A CA 1
ATOM 1019 C C . ASP A 1 135 ? 14.520 -8.484 3.965 1.00 97.06 135 ASP A C 1
ATOM 1021 O O . ASP A 1 135 ? 13.505 -9.090 4.316 1.00 97.06 135 ASP A O 1
ATOM 1025 N N . PHE A 1 136 ? 14.610 -7.875 2.787 1.00 97.44 136 PHE A N 1
ATOM 1026 C CA . PHE A 1 136 ? 13.622 -7.998 1.726 1.00 97.44 136 PHE A CA 1
ATOM 1027 C C . PHE A 1 136 ? 13.405 -9.458 1.328 1.00 97.44 136 PHE A C 1
ATOM 1029 O O . PHE A 1 136 ? 14.354 -10.234 1.159 1.00 97.44 136 PHE A O 1
ATOM 1036 N N . ARG A 1 137 ? 12.146 -9.805 1.071 1.00 96.44 137 ARG A N 1
ATOM 1037 C CA . ARG A 1 137 ? 11.748 -11.133 0.600 1.00 96.44 137 ARG A CA 1
ATOM 1038 C C . ARG A 1 137 ? 12.325 -11.435 -0.785 1.00 96.44 137 ARG A C 1
ATOM 1040 O O . ARG A 1 137 ? 12.925 -10.579 -1.451 1.00 96.44 137 ARG A O 1
ATOM 1047 N N . THR A 1 138 ? 12.174 -12.693 -1.200 1.00 95.44 138 THR A N 1
ATOM 1048 C CA . THR A 1 138 ? 12.534 -13.139 -2.550 1.00 95.44 138 THR A CA 1
ATOM 1049 C C . THR A 1 138 ? 11.875 -12.224 -3.589 1.00 95.44 138 THR A C 1
ATOM 1051 O O . THR A 1 138 ? 10.696 -11.907 -3.422 1.00 95.44 138 THR A O 1
ATOM 1054 N N . PRO A 1 139 ? 12.611 -11.783 -4.629 1.00 96.69 139 PRO A N 1
ATOM 1055 C CA . PRO A 1 139 ? 12.049 -10.921 -5.660 1.00 96.69 139 PRO A CA 1
ATOM 1056 C C . PRO A 1 139 ? 10.809 -11.524 -6.308 1.00 96.69 139 PRO A C 1
ATOM 1058 O O . PRO A 1 139 ? 10.805 -12.700 -6.669 1.00 96.69 139 PRO A O 1
ATOM 1061 N N . VAL A 1 140 ? 9.790 -10.686 -6.475 1.00 96.75 140 VAL A N 1
ATOM 1062 C CA . VAL A 1 140 ? 8.597 -10.976 -7.263 1.00 96.75 140 VAL A CA 1
ATOM 1063 C C . VAL A 1 140 ? 8.934 -10.607 -8.695 1.00 96.75 140 VAL A C 1
ATOM 1065 O O . VAL A 1 140 ? 9.102 -9.429 -9.022 1.00 96.75 140 VAL A O 1
ATOM 1068 N N . ASN A 1 141 ? 9.099 -11.612 -9.547 1.00 96.50 141 ASN A N 1
ATOM 1069 C CA . ASN A 1 141 ? 9.385 -11.371 -10.950 1.00 96.50 141 ASN A CA 1
ATOM 1070 C C . ASN A 1 141 ? 8.081 -10.959 -11.658 1.00 96.50 141 ASN A C 1
ATOM 1072 O O . ASN A 1 141 ? 7.038 -11.585 -11.458 1.00 96.50 141 ASN A O 1
ATOM 1076 N N . VAL A 1 142 ? 8.148 -9.967 -12.547 1.00 93.12 142 VAL A N 1
ATOM 1077 C CA . VAL A 1 142 ? 6.967 -9.368 -13.183 1.00 93.12 142 VAL A CA 1
ATOM 1078 C C . VAL A 1 142 ? 6.792 -9.832 -14.637 1.00 93.12 142 VAL A C 1
ATOM 1080 O O . VAL A 1 142 ? 7.719 -9.748 -15.447 1.00 93.12 142 VAL A O 1
ATOM 1083 N N . GLY A 1 143 ? 5.582 -10.308 -14.962 1.00 84.62 143 GLY A N 1
ATOM 1084 C CA . GLY A 1 143 ? 5.037 -10.541 -16.310 1.00 84.62 143 GLY A CA 1
ATOM 1085 C C . GLY A 1 143 ? 5.317 -11.880 -17.012 1.00 84.62 143 GLY A C 1
ATOM 1086 O O . GLY A 1 143 ? 4.459 -12.343 -17.749 1.00 84.62 143 GLY A O 1
ATOM 1087 N N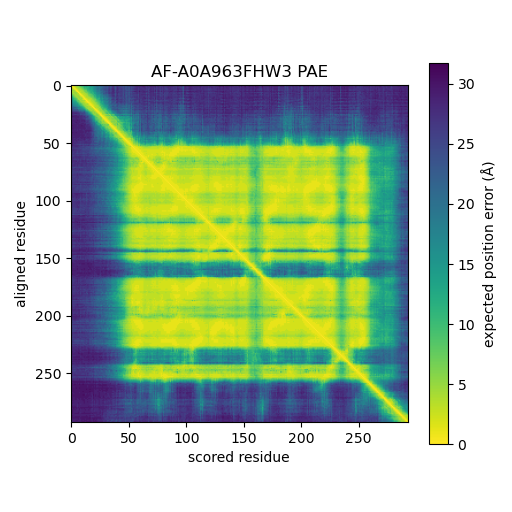 . ASN A 1 144 ? 6.449 -12.558 -16.793 1.00 79.19 144 ASN A N 1
ATOM 1088 C CA . ASN A 1 144 ? 6.735 -13.895 -17.369 1.00 79.19 144 ASN A CA 1
ATOM 1089 C C . ASN A 1 144 ? 6.983 -14.961 -16.292 1.00 79.19 144 ASN A C 1
ATOM 1091 O O . ASN A 1 144 ? 8.060 -15.563 -16.232 1.00 79.19 144 ASN A O 1
ATOM 1095 N N . THR A 1 145 ? 6.067 -15.085 -15.331 1.00 77.38 145 THR A N 1
ATOM 1096 C CA . THR A 1 145 ? 6.405 -15.719 -14.049 1.00 77.38 145 THR A CA 1
ATOM 1097 C C . THR A 1 145 ? 5.184 -16.365 -13.408 1.00 77.38 145 THR A C 1
ATOM 1099 O O . THR A 1 145 ? 4.047 -15.997 -13.686 1.00 77.38 145 THR A O 1
ATOM 1102 N N . THR A 1 146 ? 5.441 -17.343 -12.542 1.00 86.56 146 THR A N 1
ATOM 1103 C CA . THR A 1 146 ? 4.445 -17.928 -11.636 1.00 86.56 146 THR A CA 1
ATOM 1104 C C . THR A 1 146 ? 4.258 -17.106 -10.361 1.00 86.56 146 THR A C 1
ATOM 1106 O O . THR A 1 146 ? 3.491 -17.511 -9.495 1.00 86.56 146 THR A O 1
ATOM 1109 N N . ASP A 1 147 ? 4.993 -16.001 -10.214 1.00 93.25 147 ASP A N 1
ATOM 1110 C CA . ASP A 1 147 ? 5.000 -15.192 -8.994 1.00 93.25 147 ASP A CA 1
ATOM 1111 C C . ASP A 1 147 ? 3.804 -14.232 -8.954 1.00 93.25 147 ASP A C 1
ATOM 1113 O O . ASP A 1 147 ? 3.448 -13.765 -7.878 1.00 93.25 147 ASP A O 1
ATOM 1117 N N . MET A 1 148 ? 3.185 -13.950 -10.110 1.00 93.12 148 MET A N 1
ATOM 1118 C CA . MET A 1 148 ? 2.034 -13.056 -10.248 1.00 93.12 148 MET A CA 1
ATOM 1119 C C . MET A 1 148 ? 0.842 -13.760 -10.899 1.00 93.12 148 MET A C 1
ATOM 1121 O O . MET A 1 148 ? 0.998 -14.594 -11.792 1.00 93.12 148 MET A O 1
ATOM 1125 N N . ASN A 1 149 ? -0.359 -13.367 -10.486 1.00 91.88 149 ASN A N 1
ATOM 1126 C CA . ASN A 1 149 ? -1.608 -13.731 -11.142 1.00 91.88 149 ASN A CA 1
ATOM 1127 C C . ASN A 1 149 ? -1.881 -12.779 -12.313 1.00 91.88 149 ASN A C 1
ATOM 1129 O O . ASN A 1 149 ? -1.463 -11.625 -12.278 1.00 91.88 149 ASN A O 1
ATOM 1133 N N . TYR A 1 150 ? -2.600 -13.250 -13.334 1.00 90.56 150 TYR A N 1
ATOM 1134 C CA . TYR A 1 150 ? -3.123 -12.405 -14.410 1.00 90.56 150 TYR A CA 1
ATOM 1135 C C . TYR A 1 150 ? -4.644 -12.294 -14.295 1.00 90.56 150 TYR A C 1
ATOM 1137 O O . TYR A 1 150 ? -5.325 -13.320 -14.241 1.00 90.56 150 TYR A O 1
ATOM 1145 N N . GLY A 1 151 ? -5.165 -11.071 -14.277 1.00 88.69 151 GLY A N 1
ATOM 1146 C CA . GLY A 1 151 ? -6.593 -10.779 -14.142 1.00 88.69 151 GLY A CA 1
ATOM 1147 C C . GLY A 1 151 ? -6.810 -9.424 -13.481 1.00 88.69 151 GLY A C 1
ATOM 1148 O O . GLY A 1 151 ? -5.919 -8.573 -13.508 1.00 88.69 151 GLY A O 1
ATOM 1149 N N . THR A 1 152 ? -7.965 -9.227 -12.857 1.00 82.75 152 THR A N 1
ATOM 1150 C CA . THR A 1 152 ? -8.233 -8.027 -12.063 1.00 82.75 152 THR A CA 1
ATOM 1151 C C . THR A 1 152 ? -8.285 -8.363 -10.573 1.00 82.75 152 THR A C 1
ATOM 1153 O O . THR A 1 152 ? -9.037 -9.266 -10.200 1.00 82.75 152 THR A O 1
ATOM 1156 N N . PRO A 1 153 ? -7.495 -7.684 -9.720 1.00 74.50 153 PRO A N 1
ATOM 1157 C CA . PRO A 1 153 ? -7.635 -7.812 -8.277 1.00 74.50 153 PRO A CA 1
ATOM 1158 C C . PRO A 1 153 ? -8.914 -7.110 -7.769 1.00 74.50 153 PRO A C 1
ATOM 1160 O O . PRO A 1 153 ? -9.346 -6.115 -8.360 1.00 74.50 153 PRO A O 1
ATOM 1163 N N . PRO A 1 154 ? -9.495 -7.574 -6.648 1.00 73.69 154 PRO A N 1
ATOM 1164 C CA . PRO A 1 154 ? -9.202 -8.849 -5.990 1.00 73.69 154 PRO A CA 1
ATOM 1165 C C . PRO A 1 154 ? -9.640 -10.038 -6.860 1.00 73.69 154 PRO A C 1
ATOM 1167 O O . PRO A 1 154 ? -10.554 -9.885 -7.661 1.00 73.69 154 PRO A O 1
ATOM 1170 N N . VAL A 1 155 ? -9.001 -11.211 -6.719 1.00 66.62 155 VAL A N 1
ATOM 1171 C CA . VAL A 1 155 ? -9.207 -12.397 -7.598 1.00 66.62 155 VAL A CA 1
ATOM 1172 C C . VAL A 1 155 ? -10.689 -12.643 -7.950 1.00 66.62 155 VAL A C 1
ATOM 1174 O O . VAL A 1 155 ? -11.406 -13.306 -7.203 1.00 66.62 155 VAL A O 1
ATOM 1177 N N . ASP A 1 156 ? -11.118 -12.194 -9.132 1.00 60.16 156 ASP A N 1
ATOM 1178 C CA . ASP A 1 156 ? -12.527 -12.101 -9.572 1.00 60.16 156 ASP A CA 1
ATOM 1179 C C . ASP A 1 156 ? -13.368 -13.370 -9.304 1.00 60.16 156 ASP A C 1
ATOM 1181 O O . ASP A 1 156 ? -14.513 -13.309 -8.863 1.00 60.16 156 ASP A O 1
ATOM 1185 N N . THR A 1 157 ? -12.772 -14.563 -9.442 1.00 57.91 157 THR A N 1
ATOM 1186 C CA . THR A 1 157 ? -13.472 -15.842 -9.191 1.00 57.91 157 THR A CA 1
ATOM 1187 C C . THR A 1 157 ? -13.982 -16.036 -7.759 1.00 57.91 157 THR A C 1
ATOM 1189 O O . THR A 1 157 ? -14.899 -16.831 -7.544 1.00 57.91 157 THR A O 1
ATOM 1192 N N . LEU A 1 158 ? -13.392 -15.345 -6.784 1.00 55.47 158 LEU A N 1
ATOM 1193 C CA . LEU A 1 158 ? -13.819 -15.361 -5.386 1.00 55.47 158 LEU A CA 1
ATOM 1194 C C . LEU A 1 158 ? -14.742 -14.177 -5.052 1.00 55.47 158 LEU A C 1
ATOM 1196 O O . LEU A 1 158 ? -15.412 -14.224 -4.021 1.00 55.47 158 LEU A O 1
ATOM 1200 N N . TYR A 1 159 ? -14.810 -13.157 -5.918 1.00 60.78 159 TYR A N 1
ATOM 1201 C CA . TYR A 1 159 ? -15.430 -11.866 -5.618 1.00 60.78 159 TYR A CA 1
ATOM 1202 C C . TYR A 1 159 ? -16.244 -11.257 -6.787 1.00 60.78 159 TYR A C 1
ATOM 1204 O O . TYR A 1 159 ? -16.070 -10.083 -7.108 1.00 60.78 159 TYR A O 1
ATOM 1212 N N . PRO A 1 160 ? -17.187 -11.993 -7.407 1.00 50.78 160 PRO A N 1
ATOM 1213 C CA . PRO A 1 160 ? -17.904 -11.531 -8.606 1.00 50.78 160 PRO A CA 1
ATOM 1214 C C . PRO A 1 160 ? -18.818 -10.311 -8.374 1.00 50.78 160 PRO A C 1
ATOM 1216 O O . PRO A 1 160 ? -19.321 -9.724 -9.331 1.00 50.78 160 PRO A O 1
ATOM 1219 N N . ASP A 1 161 ? -19.084 -9.971 -7.107 1.00 44.97 161 ASP A N 1
ATOM 1220 C CA . ASP A 1 161 ? -19.942 -8.858 -6.685 1.00 44.97 161 ASP A CA 1
ATOM 1221 C C . ASP A 1 161 ? -19.154 -7.571 -6.378 1.00 44.97 161 ASP A C 1
ATOM 1223 O O . ASP A 1 161 ? -19.767 -6.540 -6.079 1.00 44.97 161 ASP A O 1
ATOM 1227 N N . LEU A 1 162 ? -17.821 -7.613 -6.442 1.00 51.03 162 LEU A N 1
ATOM 1228 C CA . LEU A 1 162 ? -16.990 -6.441 -6.219 1.00 51.03 162 LEU A CA 1
ATOM 1229 C C . LEU A 1 162 ? -16.808 -5.653 -7.510 1.00 51.03 162 LEU A C 1
ATOM 1231 O O . LEU A 1 162 ? -16.546 -6.206 -8.577 1.00 51.03 162 LEU A O 1
ATOM 1235 N N . GLY A 1 163 ? -16.921 -4.329 -7.403 1.00 52.81 163 GLY A N 1
ATOM 1236 C CA . GLY A 1 163 ? -16.423 -3.453 -8.452 1.00 52.81 163 GLY A CA 1
ATOM 1237 C C . GLY A 1 163 ? -14.929 -3.706 -8.598 1.00 52.81 163 GLY A C 1
ATOM 1238 O O . GLY A 1 163 ? -14.183 -3.571 -7.632 1.00 52.81 163 GLY A O 1
ATOM 1239 N N . SER A 1 164 ? -14.502 -4.115 -9.785 1.00 52.12 164 SER A N 1
ATOM 1240 C CA . SER A 1 164 ? -13.095 -4.321 -10.076 1.00 52.12 164 SER A CA 1
ATOM 1241 C C . SER A 1 164 ? -12.341 -2.996 -9.856 1.00 52.12 164 SER A C 1
ATOM 1243 O O . SER A 1 164 ? -12.656 -1.995 -10.500 1.00 52.12 164 SER A O 1
ATOM 1245 N N . HIS A 1 165 ? -11.375 -2.961 -8.928 1.00 50.53 165 HIS A N 1
ATOM 1246 C CA . HIS A 1 165 ? -10.600 -1.739 -8.630 1.00 50.53 165 HIS A CA 1
ATOM 1247 C C . HIS A 1 165 ? -9.640 -1.357 -9.773 1.00 50.53 165 HIS A C 1
ATOM 1249 O O . HIS A 1 165 ? -9.167 -0.230 -9.866 1.00 50.53 165 HIS A O 1
ATOM 1255 N N . GLY A 1 166 ? -9.467 -2.260 -10.741 1.00 56.72 166 GLY A N 1
ATOM 1256 C CA . GLY A 1 166 ? -8.998 -1.944 -12.085 1.00 56.72 166 GLY A CA 1
ATOM 1257 C C . GLY A 1 166 ? -10.113 -2.139 -13.109 1.00 56.72 166 GLY A C 1
ATOM 1258 O O . GLY A 1 166 ? -10.917 -3.058 -13.010 1.00 56.72 166 GLY A O 1
ATOM 1259 N N . ILE A 1 167 ? -10.155 -1.322 -14.160 1.00 59.56 167 ILE A N 1
ATOM 1260 C CA . ILE A 1 167 ? -11.057 -1.565 -15.306 1.00 59.56 167 ILE A CA 1
ATOM 1261 C C . ILE A 1 167 ? -10.460 -2.560 -16.318 1.00 59.56 167 ILE A C 1
ATOM 1263 O O . ILE A 1 167 ? -10.970 -2.708 -17.431 1.00 59.56 167 ILE A O 1
ATOM 1267 N N . TYR A 1 168 ? -9.324 -3.181 -15.985 1.00 71.56 168 TYR A N 1
ATOM 1268 C CA . TYR A 1 168 ? -8.566 -4.018 -16.900 1.00 71.56 168 TYR A CA 1
ATOM 1269 C C . TYR A 1 168 ? -7.780 -5.129 -16.201 1.00 71.56 168 TYR A C 1
ATOM 1271 O O . TYR A 1 168 ? -7.251 -4.948 -15.110 1.00 71.56 168 TYR A O 1
ATOM 1279 N N . ASP A 1 169 ? -7.642 -6.258 -16.897 1.00 88.62 169 ASP A N 1
ATOM 1280 C CA . ASP A 1 169 ? -6.726 -7.328 -16.506 1.00 88.62 169 ASP A CA 1
ATOM 1281 C C . ASP A 1 169 ? -5.264 -6.878 -16.599 1.00 88.62 169 ASP A C 1
ATOM 1283 O O . ASP A 1 169 ? -4.853 -6.294 -17.608 1.00 88.62 169 ASP A O 1
ATOM 1287 N N . THR A 1 170 ? -4.473 -7.200 -15.582 1.00 91.38 170 THR A N 1
ATOM 1288 C CA . THR A 1 170 ? -3.023 -6.988 -15.538 1.00 91.38 170 THR A CA 1
ATOM 1289 C C . THR A 1 170 ? -2.355 -8.071 -14.683 1.00 91.38 170 THR A C 1
ATOM 1291 O O . THR A 1 170 ? -3.020 -8.980 -14.181 1.00 91.38 170 THR A O 1
ATOM 1294 N N . PHE A 1 171 ? -1.033 -8.008 -14.532 1.00 92.75 171 PHE A N 1
ATOM 1295 C CA . PHE A 1 171 ? -0.322 -8.858 -13.581 1.00 92.75 171 PHE A CA 1
ATOM 1296 C C . PHE A 1 171 ? -0.382 -8.257 -12.175 1.00 92.75 171 PHE A C 1
ATOM 1298 O O . PHE A 1 171 ? -0.054 -7.082 -11.998 1.00 92.75 171 PHE A O 1
ATOM 1305 N N . TYR A 1 172 ? -0.760 -9.061 -11.180 1.00 93.50 172 TYR A N 1
ATOM 1306 C CA . TYR A 1 172 ? -0.856 -8.629 -9.785 1.00 93.50 172 TYR A CA 1
ATOM 1307 C C . TYR A 1 172 ? -0.439 -9.714 -8.778 1.00 93.50 172 TYR A C 1
ATOM 1309 O O . TYR A 1 172 ? -0.413 -10.907 -9.090 1.00 93.50 172 TYR A O 1
ATOM 1317 N N . ILE A 1 173 ? -0.131 -9.292 -7.552 1.00 94.62 173 ILE A N 1
ATOM 1318 C CA . ILE A 1 173 ? -0.045 -10.155 -6.364 1.00 94.62 173 ILE A CA 1
ATOM 1319 C C . ILE A 1 173 ? -0.914 -9.591 -5.245 1.00 94.62 173 ILE A C 1
ATOM 1321 O O . ILE A 1 173 ? -1.234 -8.407 -5.243 1.00 94.62 173 ILE A O 1
ATOM 1325 N N . GLU A 1 174 ? -1.246 -10.429 -4.270 1.00 93.38 174 GLU A N 1
ATOM 1326 C CA . GLU A 1 174 ? -1.974 -10.030 -3.066 1.00 93.38 174 GLU A CA 1
ATOM 1327 C C . GLU A 1 174 ? -1.148 -10.435 -1.846 1.00 93.38 174 GLU A C 1
ATOM 1329 O O . GLU A 1 174 ? -0.729 -11.589 -1.715 1.00 93.38 174 GLU A O 1
ATOM 1334 N N . ILE A 1 175 ? -0.871 -9.472 -0.972 1.00 96.06 175 ILE A N 1
ATOM 1335 C CA . ILE A 1 175 ? -0.057 -9.667 0.225 1.00 96.06 175 ILE A CA 1
ATOM 1336 C C . ILE A 1 175 ? -0.990 -9.629 1.442 1.00 96.06 175 ILE A C 1
ATOM 1338 O O . ILE A 1 175 ? -1.480 -8.549 1.787 1.00 96.06 175 ILE A O 1
ATOM 1342 N N . PRO A 1 176 ? -1.243 -10.773 2.107 1.00 95.81 176 PRO A N 1
ATOM 1343 C CA . PRO A 1 176 ? -2.086 -10.809 3.292 1.00 95.81 176 PRO A CA 1
ATOM 1344 C C . PRO A 1 176 ? -1.367 -10.218 4.504 1.00 95.81 176 PRO A C 1
ATOM 1346 O O . PRO A 1 176 ? -0.180 -10.476 4.725 1.00 95.81 176 PRO A O 1
ATOM 1349 N N . PHE A 1 177 ? -2.107 -9.487 5.333 1.00 96.94 177 PHE A N 1
ATOM 1350 C CA . PHE A 1 177 ? -1.618 -8.949 6.598 1.00 96.94 177 PHE A CA 1
ATOM 1351 C C . PHE A 1 177 ? -2.750 -8.741 7.614 1.00 96.94 177 PHE A C 1
ATOM 1353 O O . PHE A 1 177 ? -3.937 -8.840 7.299 1.00 96.94 177 PHE A O 1
ATOM 1360 N N . THR A 1 178 ? -2.363 -8.437 8.849 1.00 96.81 178 THR A N 1
ATOM 1361 C CA . THR A 1 178 ? -3.266 -8.076 9.947 1.00 96.81 178 THR A CA 1
ATOM 1362 C C . THR A 1 178 ? -2.662 -6.883 10.674 1.00 96.81 178 THR A C 1
ATOM 1364 O O . THR A 1 178 ? -1.443 -6.823 10.851 1.00 96.81 178 THR A O 1
ATOM 1367 N N . PHE A 1 179 ? -3.496 -5.928 11.076 1.00 97.38 179 PHE A N 1
ATOM 1368 C CA . PHE A 1 179 ? -3.043 -4.763 11.829 1.00 97.38 179 PHE A CA 1
ATOM 1369 C C . PHE A 1 179 ? -2.569 -5.156 13.235 1.00 97.38 179 PHE A C 1
ATOM 1371 O O . PHE A 1 179 ? -3.098 -6.076 13.859 1.00 97.38 179 PHE A O 1
ATOM 1378 N N . ASP A 1 180 ? -1.579 -4.430 13.754 1.00 96.19 180 ASP A N 1
ATOM 1379 C CA . ASP A 1 180 ? -1.102 -4.587 15.127 1.00 96.19 180 ASP A CA 1
ATOM 1380 C C . ASP A 1 180 ? -1.724 -3.503 16.014 1.00 96.19 180 ASP A C 1
ATOM 1382 O O . ASP A 1 180 ? -1.586 -2.309 15.751 1.00 96.19 180 ASP A O 1
ATOM 1386 N N . SER A 1 181 ? -2.365 -3.918 17.111 1.00 96.38 181 SER A N 1
ATOM 1387 C CA . SER A 1 181 ? -2.946 -3.012 18.113 1.00 96.38 181 SER A CA 1
ATOM 1388 C C . SER A 1 181 ? -1.963 -1.991 18.704 1.00 96.38 181 SER A C 1
ATOM 1390 O O . SER A 1 181 ? -2.396 -1.009 19.301 1.00 96.38 181 SER A O 1
ATOM 1392 N N . SER A 1 182 ? -0.655 -2.236 18.598 1.00 96.25 182 SER A N 1
ATOM 1393 C CA . SER A 1 182 ? 0.405 -1.360 19.099 1.00 96.25 182 SER A CA 1
ATOM 1394 C C . SER A 1 182 ? 0.902 -0.336 18.075 1.00 96.25 182 SER A C 1
ATOM 1396 O O . SER A 1 182 ? 1.621 0.591 18.448 1.00 96.25 182 SER A O 1
ATOM 1398 N N . MET A 1 183 ? 0.519 -0.473 16.803 1.00 97.19 183 MET A N 1
ATOM 1399 C CA . MET A 1 183 ? 0.929 0.411 15.714 1.00 97.19 183 MET A CA 1
ATOM 1400 C C . MET A 1 183 ? -0.181 1.419 15.426 1.00 97.19 183 MET A C 1
ATOM 1402 O O . MET A 1 183 ? -1.010 1.205 14.544 1.00 97.19 183 MET A O 1
ATOM 1406 N N . ILE A 1 184 ? -0.201 2.511 16.197 1.00 97.25 184 ILE A N 1
ATOM 1407 C CA . ILE A 1 184 ? -1.235 3.554 16.135 1.00 97.25 184 ILE A CA 1
ATOM 1408 C C . ILE A 1 184 ? -0.611 4.912 15.806 1.00 97.25 184 ILE A C 1
ATOM 1410 O O . ILE A 1 184 ? 0.439 5.286 16.340 1.00 97.25 184 ILE A O 1
ATOM 1414 N N . VAL A 1 185 ? -1.287 5.661 14.940 1.00 96.44 185 VAL A N 1
ATOM 1415 C CA . VAL A 1 185 ? -0.960 7.043 14.580 1.00 96.44 185 VAL A CA 1
ATOM 1416 C C . VAL A 1 185 ? -2.173 7.946 14.758 1.00 96.44 185 VAL A C 1
ATOM 1418 O O . VAL A 1 185 ? -3.315 7.478 14.751 1.00 96.44 185 VAL A O 1
ATOM 1421 N N . SER A 1 186 ? -1.926 9.246 14.914 1.00 94.81 186 SER A N 1
ATOM 1422 C CA . SER A 1 186 ? -2.993 10.243 14.932 1.00 94.81 186 SER A CA 1
ATOM 1423 C C . SER A 1 186 ? -3.798 10.182 13.632 1.00 94.81 186 SER A C 1
ATOM 1425 O O . SER A 1 186 ? -3.258 9.890 12.567 1.00 94.81 186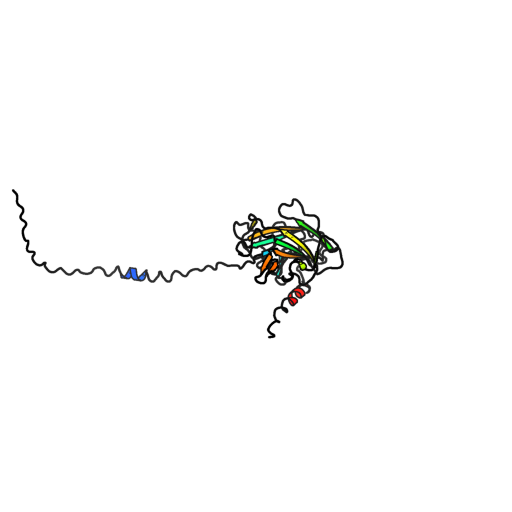 SER A O 1
ATOM 1427 N N . GLU A 1 187 ? -5.088 10.478 13.724 1.00 93.12 187 GLU A N 1
ATOM 1428 C CA . GLU A 1 187 ? -5.993 10.517 12.577 1.00 93.12 187 GLU A CA 1
ATOM 1429 C C . GLU A 1 187 ? -5.577 11.570 11.546 1.00 93.12 187 GLU A C 1
ATOM 1431 O O . GLU A 1 187 ? -5.316 12.728 11.881 1.00 93.12 187 GLU A O 1
ATOM 1436 N N . PHE A 1 188 ? -5.570 11.173 10.277 1.00 92.31 188 PHE A N 1
ATOM 1437 C CA . PHE A 1 188 ? -5.490 12.082 9.144 1.00 92.31 188 PHE A CA 1
ATOM 1438 C C . PHE A 1 188 ? -6.096 11.424 7.906 1.00 92.31 188 PHE A C 1
ATOM 1440 O O . PHE A 1 188 ? -6.363 10.225 7.865 1.00 92.31 188 PHE A O 1
ATOM 1447 N N . ASP A 1 189 ? -6.315 12.246 6.895 1.00 94.12 189 ASP A N 1
ATOM 1448 C CA . ASP A 1 189 ? -6.925 11.867 5.634 1.00 94.12 189 ASP A CA 1
ATOM 1449 C C . ASP A 1 189 ? -5.885 12.055 4.524 1.00 94.12 189 ASP A C 1
ATOM 1451 O O . ASP A 1 189 ? -5.399 13.173 4.321 1.00 94.12 189 ASP A O 1
ATOM 1455 N N . VAL A 1 190 ? -5.510 10.961 3.854 1.00 93.44 190 VAL A N 1
ATOM 1456 C CA . VAL A 1 190 ? -4.466 10.949 2.818 1.00 93.44 190 VAL A CA 1
ATOM 1457 C C . VAL A 1 190 ? -4.818 11.859 1.635 1.00 93.44 190 VAL A C 1
ATOM 1459 O O . VAL A 1 190 ? -3.909 12.467 1.066 1.00 93.44 190 VAL A O 1
ATOM 1462 N N . GLU A 1 191 ? -6.103 12.046 1.320 1.00 90.12 191 GLU A N 1
ATOM 1463 C CA . GLU A 1 191 ? -6.558 12.956 0.256 1.00 90.12 191 GLU A CA 1
ATOM 1464 C C . GLU A 1 191 ? -6.133 14.411 0.534 1.00 90.12 191 GLU A C 1
ATOM 1466 O O . GLU A 1 191 ? -5.840 15.183 -0.381 1.00 90.12 191 GLU A O 1
ATOM 1471 N N . ASN A 1 192 ? -6.007 14.789 1.813 1.00 90.94 192 ASN A N 1
ATOM 1472 C CA . ASN A 1 192 ? -5.519 16.112 2.219 1.00 90.94 192 ASN A CA 1
ATOM 1473 C C . ASN A 1 192 ? -3.984 16.232 2.194 1.00 90.94 192 ASN A C 1
ATOM 1475 O O . ASN A 1 192 ? -3.425 17.258 2.598 1.00 90.94 192 ASN A O 1
ATOM 1479 N N . GLY A 1 193 ? -3.302 15.205 1.694 1.00 87.62 193 GLY A N 1
ATOM 1480 C CA . GLY A 1 193 ? -1.861 15.129 1.559 1.00 87.62 193 GLY A CA 1
ATOM 1481 C C . GLY A 1 193 ? -1.212 14.352 2.695 1.00 87.62 193 GLY A C 1
ATOM 1482 O O . GLY A 1 193 ? -1.483 14.565 3.880 1.00 87.62 193 GLY A O 1
ATOM 1483 N N . MET A 1 194 ? -0.275 13.491 2.308 1.00 90.12 194 MET A N 1
ATOM 1484 C CA . MET A 1 194 ? 0.475 12.662 3.236 1.00 90.12 194 MET A CA 1
ATOM 1485 C C . MET A 1 194 ? 1.222 13.496 4.283 1.00 90.12 194 MET A C 1
ATOM 1487 O O . MET A 1 194 ? 1.837 14.516 3.961 1.00 90.12 194 MET A O 1
ATOM 1491 N N . GLN A 1 195 ? 1.191 13.045 5.537 1.00 87.56 195 GLN A N 1
ATOM 1492 C CA . GLN A 1 195 ? 1.895 13.666 6.660 1.00 87.56 195 GLN A CA 1
ATOM 1493 C C . GLN A 1 195 ? 2.914 12.686 7.261 1.00 87.56 195 GLN A C 1
ATOM 1495 O O . GLN A 1 195 ? 2.717 11.471 7.172 1.00 87.56 195 GLN A O 1
ATOM 1500 N N . PRO A 1 196 ? 3.990 13.179 7.905 1.00 88.19 196 PRO A N 1
ATOM 1501 C CA . PRO A 1 196 ? 4.843 12.334 8.733 1.00 88.19 196 PRO A CA 1
ATOM 1502 C C . PRO A 1 196 ? 4.028 11.608 9.809 1.00 88.19 196 PRO A C 1
ATOM 1504 O O . PRO A 1 196 ? 3.110 12.190 10.391 1.00 88.19 196 PRO A O 1
ATOM 1507 N N . LEU A 1 197 ? 4.386 10.356 10.107 1.00 91.25 197 LEU A N 1
ATOM 1508 C CA . LEU A 1 197 ? 3.679 9.582 11.126 1.00 91.25 197 LEU A CA 1
ATOM 1509 C C . LEU A 1 197 ? 3.859 10.197 12.514 1.00 91.25 197 LEU A C 1
ATOM 1511 O O . LEU A 1 197 ? 4.968 10.273 13.046 1.00 91.25 197 LEU A O 1
ATOM 1515 N N . MET A 1 198 ? 2.739 10.573 13.122 1.00 92.00 198 MET A N 1
ATOM 1516 C CA . MET A 1 198 ? 2.674 11.024 14.505 1.00 92.00 198 MET A CA 1
ATOM 1517 C C . MET A 1 198 ? 2.121 9.876 15.345 1.00 92.00 198 MET A C 1
ATOM 1519 O O . MET A 1 198 ? 0.934 9.576 15.265 1.00 92.00 198 MET A O 1
ATOM 1523 N N . LEU A 1 199 ? 2.993 9.199 16.098 1.00 93.31 199 LEU A N 1
ATOM 1524 C CA . LEU A 1 199 ? 2.590 8.083 16.959 1.00 93.31 199 LEU A CA 1
ATOM 1525 C C . LEU A 1 199 ? 1.586 8.555 18.013 1.00 93.31 199 LEU A C 1
ATOM 1527 O O . LEU A 1 199 ? 1.802 9.581 18.663 1.00 93.31 199 LEU A O 1
ATOM 1531 N N . ASP A 1 200 ? 0.537 7.766 18.212 1.00 92.38 200 ASP A N 1
ATOM 1532 C CA . ASP A 1 200 ? -0.552 8.083 19.132 1.00 92.38 200 ASP A CA 1
ATOM 1533 C C . ASP A 1 200 ? -1.014 6.824 19.885 1.00 92.38 200 ASP A C 1
ATOM 1535 O O . ASP A 1 200 ? -0.534 5.715 19.664 1.00 92.38 200 ASP A O 1
ATOM 1539 N N . THR A 1 201 ? -1.931 7.007 20.827 1.00 88.62 201 THR A N 1
ATOM 1540 C CA . THR A 1 201 ? -2.634 5.940 21.554 1.00 88.62 201 THR A CA 1
ATOM 1541 C C . THR A 1 201 ? -4.084 5.777 21.102 1.00 88.62 201 THR A C 1
ATOM 1543 O O . THR A 1 201 ? -4.741 4.816 21.497 1.00 88.62 201 THR A O 1
ATOM 1546 N N . SER A 1 202 ? -4.577 6.706 20.282 1.00 88.69 202 SER A N 1
ATOM 1547 C CA . SER A 1 202 ? -5.894 6.676 19.648 1.00 88.69 202 SER A CA 1
ATOM 1548 C C . SER A 1 202 ? -5.795 7.216 18.229 1.00 88.69 202 SER A C 1
ATOM 1550 O O . SER A 1 202 ? -5.070 8.183 18.005 1.00 88.69 202 SER A O 1
ATOM 1552 N N . GLY A 1 203 ? -6.551 6.631 17.307 1.00 93.12 203 GLY A N 1
ATOM 1553 C CA . GLY A 1 203 ? -6.684 7.140 15.950 1.00 93.12 203 GLY A CA 1
ATOM 1554 C C . GLY A 1 203 ? -6.722 6.010 14.940 1.00 93.12 203 GLY A C 1
ATOM 1555 O O . GLY A 1 203 ? -7.644 5.202 14.948 1.00 93.12 203 GLY A O 1
ATOM 1556 N N . MET A 1 204 ? -5.709 5.929 14.085 1.00 96.38 204 MET A N 1
ATOM 1557 C CA . MET A 1 204 ? -5.649 4.915 13.037 1.00 96.38 204 MET A CA 1
ATOM 1558 C C . MET A 1 204 ? -4.584 3.870 13.334 1.00 96.38 204 MET A C 1
ATOM 1560 O O . MET A 1 204 ? -3.463 4.205 13.719 1.00 96.38 204 MET A O 1
ATOM 1564 N N . TYR A 1 205 ? -4.908 2.602 13.097 1.00 97.88 205 TYR A N 1
ATOM 1565 C CA . TYR A 1 205 ? -3.886 1.570 12.981 1.00 97.88 205 TYR A CA 1
ATOM 1566 C C . TYR A 1 205 ? -3.104 1.770 11.689 1.00 97.88 205 TYR A C 1
ATOM 1568 O O . TYR A 1 205 ? -3.672 2.230 10.698 1.00 97.88 205 TYR A O 1
ATOM 1576 N N . TYR A 1 206 ? -1.828 1.392 11.674 1.00 97.88 206 TYR A N 1
ATOM 1577 C CA . TYR A 1 206 ? -1.040 1.377 10.444 1.00 97.88 206 TYR A CA 1
ATOM 1578 C C . TYR A 1 206 ? -0.219 0.096 10.284 1.00 97.88 206 TYR A C 1
ATOM 1580 O O . TYR A 1 206 ? 0.196 -0.524 11.264 1.00 97.88 206 TYR A O 1
ATOM 1588 N N . PHE A 1 207 ? 0.041 -0.287 9.035 1.00 98.06 207 PHE A N 1
ATOM 1589 C CA . PHE A 1 207 ? 0.913 -1.404 8.683 1.00 98.06 207 PHE A CA 1
ATOM 1590 C C . PHE A 1 207 ? 1.839 -1.005 7.520 1.00 98.06 207 PHE A C 1
ATOM 1592 O O . PHE A 1 207 ? 1.342 -0.686 6.436 1.00 98.06 207 PHE A O 1
ATOM 1599 N N . PRO A 1 208 ? 3.171 -0.983 7.720 1.00 97.75 208 PRO A N 1
ATOM 1600 C CA . PRO A 1 208 ? 4.117 -0.593 6.684 1.00 97.75 208 PRO A CA 1
ATOM 1601 C C . PRO A 1 208 ? 4.572 -1.771 5.821 1.00 97.75 208 PRO A C 1
ATOM 1603 O O . PRO A 1 208 ? 4.895 -2.847 6.322 1.00 97.75 208 PRO A O 1
ATOM 1606 N N . PHE A 1 209 ? 4.687 -1.511 4.524 1.00 98.25 209 PHE A N 1
ATOM 1607 C CA . PHE A 1 209 ? 5.291 -2.380 3.523 1.00 98.25 209 PHE A CA 1
ATOM 1608 C C . PHE A 1 209 ? 6.449 -1.623 2.881 1.00 98.25 209 PHE A C 1
ATOM 1610 O O . PHE A 1 209 ? 6.226 -0.651 2.161 1.00 98.25 209 PHE A O 1
ATOM 1617 N N . GLU A 1 210 ? 7.688 -2.041 3.133 1.00 98.12 210 GLU A N 1
ATOM 1618 C CA . GLU A 1 210 ? 8.834 -1.450 2.434 1.00 98.12 210 GLU A CA 1
ATOM 1619 C C . GLU A 1 210 ? 8.951 -2.112 1.058 1.00 98.12 210 GLU A C 1
ATOM 1621 O O . GLU A 1 210 ? 8.958 -3.341 0.970 1.00 98.12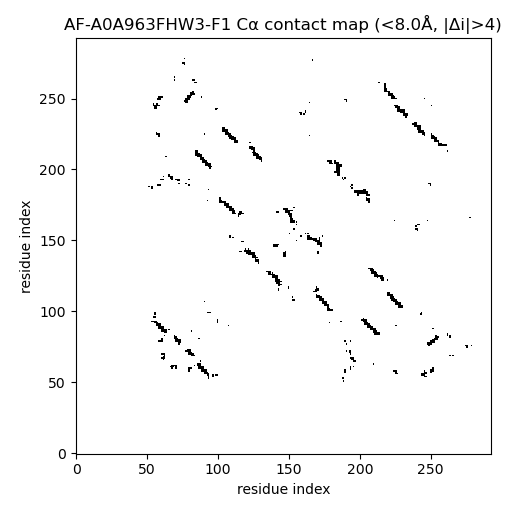 210 GLU A O 1
ATOM 1626 N N . PHE A 1 211 ? 9.065 -1.315 -0.001 1.00 98.25 211 PHE A N 1
ATOM 1627 C CA . PHE A 1 211 ? 9.227 -1.766 -1.380 1.00 98.25 211 PHE A CA 1
ATOM 1628 C C . PHE A 1 211 ? 10.578 -1.332 -1.948 1.00 98.25 211 PHE A C 1
ATOM 1630 O O . PHE A 1 211 ? 11.064 -0.238 -1.670 1.00 98.25 211 PHE A O 1
ATOM 1637 N N . ASP A 1 212 ? 11.156 -2.204 -2.772 1.00 97.88 212 ASP A N 1
ATOM 1638 C CA . ASP A 1 212 ? 12.311 -1.925 -3.624 1.00 97.88 212 ASP A CA 1
ATOM 1639 C C . ASP A 1 212 ? 11.944 -2.267 -5.071 1.00 97.88 212 ASP A C 1
ATOM 1641 O O . ASP A 1 212 ? 11.747 -3.433 -5.430 1.00 97.88 212 ASP A O 1
ATOM 1645 N N . THR A 1 213 ? 11.837 -1.229 -5.894 1.00 97.19 213 THR A N 1
ATOM 1646 C CA . THR A 1 213 ? 11.481 -1.289 -7.318 1.00 97.19 213 THR A CA 1
ATOM 1647 C C . THR A 1 213 ? 12.664 -0.962 -8.232 1.00 97.19 213 THR A C 1
ATOM 1649 O O . THR A 1 213 ? 12.489 -0.813 -9.438 1.00 97.19 213 THR A O 1
ATOM 1652 N N . SER A 1 214 ? 13.890 -0.915 -7.698 1.00 96.31 214 SER A N 1
ATOM 1653 C CA . SER A 1 214 ? 15.098 -0.576 -8.470 1.00 96.31 214 SER A CA 1
ATOM 1654 C C . SER A 1 214 ? 15.399 -1.548 -9.620 1.00 96.31 214 SER A C 1
ATOM 1656 O O . SER A 1 214 ? 16.053 -1.183 -10.598 1.00 96.31 214 SER A O 1
ATOM 1658 N N . ALA A 1 215 ? 14.913 -2.789 -9.522 1.00 96.00 215 ALA A N 1
ATOM 1659 C CA . ALA A 1 215 ? 15.038 -3.824 -10.549 1.00 96.00 215 ALA A CA 1
ATOM 1660 C C . ALA A 1 215 ? 13.799 -3.942 -11.461 1.00 96.00 215 ALA A C 1
ATOM 1662 O O . ALA A 1 215 ? 13.724 -4.869 -12.274 1.00 96.00 215 ALA A O 1
ATOM 1663 N N . LEU A 1 216 ? 12.829 -3.034 -11.331 1.00 95.31 216 LEU A N 1
ATOM 1664 C CA . LEU A 1 216 ? 11.646 -2.956 -12.182 1.00 95.31 216 LEU A CA 1
ATOM 1665 C C . LEU A 1 216 ? 11.9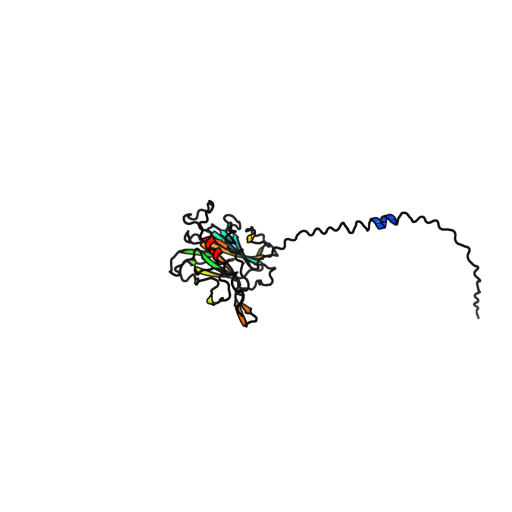58 -2.122 -13.434 1.00 95.31 216 LEU A C 1
ATOM 1667 O O . LEU A 1 216 ? 12.745 -1.172 -13.389 1.00 95.31 216 LEU A O 1
ATOM 1671 N N . ALA A 1 217 ? 11.366 -2.485 -14.572 1.00 93.94 217 ALA A N 1
ATOM 1672 C CA . ALA A 1 217 ? 11.540 -1.736 -15.812 1.00 93.94 217 ALA A CA 1
ATOM 1673 C C . ALA A 1 217 ? 11.113 -0.263 -15.644 1.00 93.94 217 ALA A C 1
ATOM 1675 O O . ALA A 1 217 ? 10.183 0.062 -14.909 1.00 93.94 217 ALA A O 1
ATOM 1676 N N . ALA A 1 218 ? 11.816 0.651 -16.319 1.00 89.19 218 ALA A N 1
ATOM 1677 C CA . ALA A 1 218 ? 11.630 2.095 -16.135 1.00 89.19 218 ALA A CA 1
ATOM 1678 C C . ALA A 1 218 ? 10.260 2.619 -16.609 1.00 89.19 218 ALA A C 1
ATOM 1680 O O . ALA A 1 218 ? 9.892 3.739 -16.273 1.00 89.19 218 ALA A O 1
ATOM 1681 N N . ASP A 1 219 ? 9.540 1.838 -17.407 1.00 88.94 219 ASP A N 1
ATOM 1682 C CA . ASP A 1 219 ? 8.204 2.116 -17.932 1.00 88.94 219 ASP A CA 1
ATOM 1683 C C . ASP A 1 219 ? 7.104 1.287 -17.247 1.00 88.94 219 ASP A C 1
ATOM 1685 O O . ASP A 1 219 ? 5.976 1.260 -17.737 1.00 88.94 219 ASP A O 1
ATOM 1689 N N . VAL A 1 220 ? 7.427 0.615 -16.135 1.00 92.19 220 VAL A N 1
ATOM 1690 C CA . VAL A 1 220 ? 6.480 -0.191 -15.358 1.00 92.19 220 VAL A CA 1
ATOM 1691 C C . VAL A 1 220 ? 6.343 0.358 -13.951 1.00 92.19 220 VAL A C 1
ATOM 1693 O O . VAL A 1 220 ? 7.286 0.387 -13.168 1.00 92.19 220 VAL A O 1
ATOM 1696 N N . GLU A 1 221 ? 5.130 0.767 -13.636 1.00 94.38 221 GLU A N 1
ATOM 1697 C CA . GLU A 1 221 ? 4.689 1.311 -12.363 1.00 94.38 221 GLU A CA 1
ATOM 1698 C C . GLU A 1 221 ? 3.928 0.247 -11.563 1.00 94.38 221 GLU A C 1
ATOM 1700 O O . GLU A 1 221 ? 3.474 -0.768 -12.102 1.00 94.38 221 GLU A O 1
ATOM 1705 N N . LEU A 1 222 ? 3.787 0.490 -10.261 1.00 95.25 222 LEU A N 1
ATOM 1706 C CA . LEU A 1 222 ? 2.978 -0.313 -9.352 1.00 95.25 222 LEU A CA 1
ATOM 1707 C C . LEU A 1 222 ? 1.775 0.516 -8.901 1.00 95.25 222 LEU A C 1
ATOM 1709 O O . LEU A 1 222 ? 1.940 1.666 -8.501 1.00 95.25 222 LEU A O 1
ATOM 1713 N N . HIS A 1 223 ? 0.593 -0.085 -8.941 1.00 94.56 223 HIS A N 1
ATOM 1714 C CA . HIS A 1 223 ? -0.639 0.414 -8.336 1.00 94.56 223 HIS A CA 1
ATOM 1715 C C . HIS A 1 223 ? -0.979 -0.457 -7.128 1.00 94.56 223 HIS A C 1
ATOM 1717 O O . HIS A 1 223 ? -0.837 -1.684 -7.188 1.00 94.56 223 HIS A O 1
ATOM 1723 N N . PHE A 1 224 ? -1.396 0.176 -6.038 1.00 94.69 224 PHE A N 1
ATOM 1724 C CA . PHE A 1 224 ? -1.691 -0.477 -4.774 1.00 94.69 224 PHE A CA 1
ATOM 1725 C C . PHE A 1 224 ? -3.151 -0.263 -4.391 1.00 94.69 224 PHE A C 1
ATOM 1727 O O . PHE A 1 224 ? -3.585 0.879 -4.259 1.00 94.69 224 PHE A O 1
ATOM 1734 N N . ASP A 1 225 ? -3.857 -1.361 -4.119 1.00 92.00 225 ASP A N 1
ATOM 1735 C CA . ASP A 1 225 ? -5.214 -1.334 -3.563 1.00 92.00 225 ASP A CA 1
ATOM 1736 C C . ASP A 1 225 ? -5.235 -2.019 -2.194 1.00 92.00 225 ASP A C 1
ATOM 1738 O O . ASP A 1 225 ? -4.482 -2.967 -1.940 1.00 92.00 225 ASP A O 1
ATOM 1742 N N . LEU A 1 226 ? -6.131 -1.570 -1.316 1.00 93.31 226 L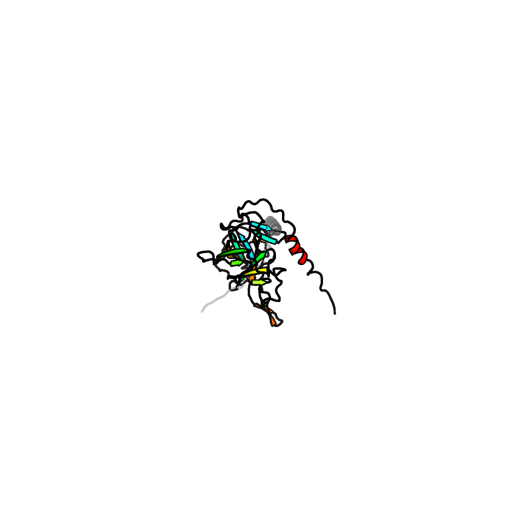EU A N 1
ATOM 1743 C CA . LEU A 1 226 ? -6.285 -2.100 0.037 1.00 93.31 226 LEU A CA 1
ATOM 1744 C C . LEU A 1 226 ? -7.725 -2.518 0.307 1.00 93.31 226 LEU A C 1
ATOM 1746 O O . LEU A 1 226 ? -8.660 -1.734 0.142 1.00 93.31 226 LEU A O 1
ATOM 1750 N N . TYR A 1 227 ? -7.892 -3.744 0.793 1.00 90.38 227 TYR A N 1
ATOM 1751 C CA . TYR A 1 227 ? -9.200 -4.286 1.135 1.00 90.38 227 TYR A CA 1
ATOM 1752 C C . TYR A 1 227 ? -9.113 -5.357 2.229 1.00 90.38 227 TYR A C 1
ATOM 1754 O O . TYR A 1 227 ? -8.034 -5.876 2.524 1.00 90.38 227 TYR A O 1
ATOM 1762 N N . ASN A 1 228 ? -10.239 -5.695 2.860 1.00 89.50 228 ASN A N 1
ATOM 1763 C CA . ASN A 1 228 ? -10.328 -6.835 3.780 1.00 89.50 228 ASN A CA 1
ATOM 1764 C C . ASN A 1 228 ? -10.907 -8.079 3.091 1.00 89.50 228 ASN A C 1
ATOM 1766 O O . ASN A 1 228 ? -11.553 -7.984 2.065 1.00 89.50 228 ASN A O 1
ATOM 1770 N N . THR A 1 229 ? -10.706 -9.274 3.643 1.00 81.69 229 THR A N 1
ATOM 1771 C CA . THR A 1 229 ? -11.244 -10.529 3.059 1.00 81.69 229 THR A CA 1
ATOM 1772 C C . THR A 1 229 ? -12.475 -11.060 3.785 1.00 81.69 229 THR A C 1
ATOM 1774 O O . THR A 1 229 ? -12.894 -12.202 3.577 1.00 81.69 229 THR A O 1
ATOM 1777 N N . VAL A 1 230 ? -13.074 -10.244 4.654 1.00 76.44 230 VAL A N 1
ATOM 1778 C CA . VAL A 1 230 ? -14.220 -10.666 5.458 1.00 76.44 230 VAL A CA 1
ATOM 1779 C C . VAL A 1 230 ? -15.410 -10.966 4.561 1.00 76.44 230 VAL A C 1
ATOM 1781 O O . VAL A 1 230 ? -15.818 -10.156 3.731 1.00 76.44 230 VAL A O 1
ATOM 1784 N N . ALA A 1 231 ? -15.977 -12.151 4.762 1.00 65.06 231 ALA A N 1
ATOM 1785 C CA . ALA A 1 231 ? -17.187 -12.584 4.097 1.00 65.06 231 ALA A CA 1
ATOM 1786 C C . ALA A 1 231 ? -18.428 -12.006 4.802 1.00 65.06 231 ALA A C 1
ATOM 1788 O O . ALA A 1 231 ? -18.630 -12.256 5.992 1.00 65.06 231 ALA A O 1
ATOM 1789 N N . ILE A 1 232 ? -19.308 -11.309 4.082 1.00 64.25 232 ILE A N 1
ATOM 1790 C CA . ILE A 1 232 ? -20.674 -11.015 4.534 1.00 64.25 232 ILE A CA 1
ATOM 1791 C C . ILE A 1 232 ? -21.632 -11.982 3.862 1.00 64.25 232 ILE A C 1
ATOM 1793 O O . ILE A 1 232 ? -21.748 -12.034 2.645 1.00 64.25 232 ILE A O 1
ATOM 1797 N N . THR A 1 233 ? -22.441 -12.679 4.650 1.00 59.62 233 THR A N 1
ATOM 1798 C CA . THR A 1 233 ? -23.654 -13.296 4.107 1.00 59.62 233 THR A CA 1
ATOM 1799 C C . THR A 1 233 ? -24.744 -12.233 3.985 1.00 59.62 233 THR A C 1
ATOM 1801 O O . THR A 1 233 ? -25.261 -11.741 4.991 1.00 59.62 233 THR A O 1
ATOM 1804 N N . ARG A 1 234 ? -25.110 -11.859 2.755 1.00 62.50 234 ARG A N 1
ATOM 1805 C CA . ARG A 1 234 ? -26.230 -10.944 2.493 1.00 62.50 234 ARG A CA 1
ATOM 1806 C C . ARG A 1 234 ? -27.556 -11.596 2.923 1.00 62.50 234 ARG A C 1
ATOM 1808 O O . ARG A 1 234 ? -27.664 -12.824 2.928 1.00 62.50 234 ARG A O 1
ATOM 1815 N N . PRO A 1 235 ? -28.621 -10.816 3.198 1.00 64.44 235 PRO A N 1
ATOM 1816 C CA . PRO A 1 235 ? -29.950 -11.367 3.498 1.00 64.44 235 PRO A CA 1
ATOM 1817 C C . PRO A 1 235 ? -30.523 -12.286 2.403 1.00 64.44 235 PRO A C 1
ATOM 1819 O O . PRO A 1 235 ? -31.385 -13.113 2.683 1.00 64.44 235 PRO A O 1
ATOM 1822 N N . SER A 1 236 ? -30.040 -12.157 1.162 1.00 74.62 236 SER A N 1
ATOM 1823 C CA . SER A 1 236 ? -30.332 -13.046 0.028 1.00 74.62 236 SER A CA 1
ATOM 1824 C C . SER A 1 236 ? -29.715 -14.446 0.155 1.00 74.62 236 SER A C 1
ATOM 1826 O O . SER A 1 236 ? -30.048 -15.320 -0.641 1.00 74.62 236 SER A O 1
ATOM 1828 N N . GLY A 1 237 ? -28.814 -14.664 1.118 1.00 66.06 237 GLY A N 1
ATOM 1829 C CA . GLY A 1 237 ? -28.033 -15.891 1.272 1.00 66.06 237 GLY A CA 1
ATOM 1830 C C . GLY A 1 237 ? -26.791 -15.964 0.380 1.00 66.06 237 GLY A C 1
ATOM 1831 O O . GLY A 1 237 ? -26.106 -16.982 0.402 1.00 66.06 237 GLY A O 1
ATOM 1832 N N . SER A 1 238 ? -26.488 -14.917 -0.395 1.00 63.75 238 SER A N 1
ATOM 1833 C CA . SER A 1 238 ? -25.225 -14.821 -1.133 1.00 63.75 238 SER A CA 1
ATOM 1834 C C . SER A 1 238 ? -24.098 -14.405 -0.191 1.00 63.75 238 SER A C 1
ATOM 1836 O O . SER A 1 238 ? -24.278 -13.502 0.629 1.00 63.75 238 SER A O 1
ATOM 1838 N N . THR A 1 239 ? -22.946 -15.057 -0.308 1.00 57.22 239 THR A N 1
ATOM 1839 C CA . THR A 1 239 ? -21.726 -14.624 0.372 1.00 57.22 239 THR A CA 1
ATOM 1840 C C . THR A 1 239 ? -21.041 -13.581 -0.496 1.00 57.22 239 THR A C 1
ATOM 1842 O O . THR A 1 239 ? -20.622 -13.881 -1.608 1.00 57.22 239 THR A O 1
ATOM 1845 N N . ASP A 1 240 ? -20.994 -12.365 0.017 1.00 58.88 240 ASP A N 1
ATOM 1846 C CA . ASP A 1 240 ? -20.160 -11.277 -0.457 1.00 58.88 240 ASP A CA 1
ATOM 1847 C C . ASP A 1 240 ? -18.832 -11.343 0.291 1.00 58.88 240 ASP A C 1
ATOM 1849 O O . ASP A 1 240 ? -18.793 -11.791 1.438 1.00 58.88 240 ASP A O 1
ATOM 1853 N N . TYR A 1 241 ? -17.751 -10.920 -0.331 1.00 59.56 241 TYR A N 1
ATOM 1854 C CA . TYR A 1 241 ? -16.430 -10.970 0.270 1.00 59.56 241 TYR A CA 1
ATOM 1855 C C . TYR A 1 241 ? -15.772 -9.614 0.066 1.00 59.56 241 TYR A C 1
ATOM 1857 O O . TYR A 1 241 ? -15.900 -9.043 -1.008 1.00 59.56 241 TYR A O 1
ATOM 1865 N N . ALA A 1 242 ? -15.074 -9.146 1.098 1.00 62.50 242 ALA A N 1
ATOM 1866 C CA . ALA A 1 242 ? -14.566 -7.789 1.248 1.00 62.50 242 ALA A CA 1
ATOM 1867 C C . ALA A 1 242 ? -15.672 -6.758 1.520 1.00 62.50 242 ALA A C 1
ATOM 1869 O O . ALA A 1 242 ? -16.438 -6.328 0.663 1.00 62.50 242 ALA A O 1
ATOM 1870 N N . THR A 1 243 ? -15.764 -6.380 2.789 1.00 66.56 243 THR A N 1
ATOM 1871 C CA . THR A 1 243 ? -16.740 -5.416 3.311 1.00 66.56 243 THR A CA 1
ATOM 1872 C C . THR A 1 243 ? -16.190 -4.002 3.279 1.00 66.56 243 THR A C 1
ATOM 1874 O O . THR A 1 243 ? -16.953 -3.036 3.289 1.00 66.56 243 THR A O 1
ATOM 1877 N N . LEU A 1 244 ? -14.861 -3.905 3.255 1.00 82.06 244 LEU A N 1
ATOM 1878 C CA . LEU A 1 244 ? -14.100 -2.680 3.311 1.00 82.06 244 LEU A CA 1
ATOM 1879 C C . LEU A 1 244 ? -13.099 -2.645 2.165 1.00 82.06 244 LEU A C 1
ATOM 1881 O O . LEU A 1 244 ? -12.236 -3.516 2.053 1.00 82.06 244 LEU A O 1
ATOM 1885 N N . PHE A 1 245 ? -13.207 -1.581 1.381 1.00 85.94 245 PHE A N 1
ATOM 1886 C CA . PHE A 1 245 ? -12.219 -1.145 0.407 1.00 85.94 245 PHE A CA 1
ATOM 1887 C C . PHE A 1 245 ? -11.729 0.232 0.813 1.00 85.94 245 PHE A C 1
ATOM 1889 O O . PHE A 1 245 ? -12.521 1.056 1.289 1.00 85.94 245 PHE A O 1
ATOM 1896 N N . ALA A 1 246 ? -10.441 0.483 0.600 1.00 85.19 246 ALA A N 1
ATOM 1897 C CA . ALA A 1 246 ? -9.988 1.854 0.478 1.00 85.19 246 ALA A CA 1
ATOM 1898 C C . ALA A 1 246 ? -10.730 2.490 -0.713 1.00 85.19 246 ALA A C 1
ATOM 1900 O O . ALA A 1 246 ? -10.854 1.859 -1.767 1.00 85.19 246 ALA A O 1
ATOM 1901 N N . PRO A 1 247 ? -11.319 3.683 -0.551 1.00 84.19 247 PRO A N 1
ATOM 1902 C CA . PRO A 1 247 ? -11.873 4.397 -1.691 1.00 84.19 247 PRO A CA 1
ATOM 1903 C C . PRO A 1 247 ? -10.739 4.783 -2.649 1.00 84.19 247 PRO A C 1
ATOM 1905 O O . PRO A 1 247 ? -9.608 4.981 -2.223 1.00 84.19 247 PRO A O 1
ATOM 1908 N N . PHE A 1 248 ? -11.075 4.946 -3.928 1.00 80.62 248 PHE A N 1
ATOM 1909 C CA . PHE A 1 248 ? -10.111 5.286 -4.981 1.00 80.62 248 PHE A CA 1
ATOM 1910 C C . PHE A 1 248 ? -9.254 6.520 -4.649 1.00 80.62 248 PHE A C 1
ATOM 1912 O O . PHE A 1 248 ? -8.061 6.531 -4.924 1.00 80.62 248 PHE A O 1
ATOM 1919 N N . SER A 1 249 ? -9.840 7.509 -3.962 1.00 82.75 249 SER A N 1
ATOM 1920 C CA . SER A 1 249 ? -9.160 8.716 -3.470 1.00 82.75 249 SER A CA 1
ATOM 1921 C C . SER A 1 249 ? -8.088 8.485 -2.402 1.00 82.75 249 SER A C 1
ATOM 1923 O O . SER A 1 249 ? -7.470 9.420 -1.893 1.00 82.75 249 SER A O 1
ATOM 1925 N N . HIS A 1 250 ? -7.890 7.232 -2.017 1.00 89.44 250 HIS A N 1
ATOM 1926 C CA . HIS A 1 250 ? -7.004 6.803 -0.953 1.00 89.44 250 HIS A CA 1
ATOM 1927 C C . HIS A 1 250 ? -6.148 5.621 -1.402 1.00 89.44 250 HIS A C 1
ATOM 1929 O O . HIS A 1 250 ? -5.684 4.852 -0.561 1.00 89.44 250 HIS A O 1
ATOM 1935 N N . ASP A 1 251 ? -5.937 5.485 -2.710 1.00 89.25 251 ASP A N 1
ATOM 1936 C CA . ASP A 1 251 ? -5.010 4.521 -3.289 1.00 89.25 251 ASP A CA 1
ATOM 1937 C C . ASP A 1 251 ? -3.569 5.057 -3.268 1.00 89.25 251 ASP A C 1
ATOM 1939 O O . ASP A 1 251 ? -3.292 6.250 -3.068 1.00 89.25 251 ASP A O 1
ATOM 1943 N N . ALA A 1 252 ? -2.617 4.159 -3.514 1.00 94.81 252 ALA A N 1
ATOM 1944 C CA . ALA A 1 252 ? -1.205 4.492 -3.636 1.00 94.81 252 ALA A CA 1
ATOM 1945 C C . ALA A 1 252 ? -0.614 3.934 -4.933 1.00 94.81 252 ALA A C 1
ATOM 1947 O O . ALA A 1 252 ? -1.074 2.926 -5.463 1.00 94.81 252 ALA A O 1
ATOM 1948 N N . GLY A 1 253 ? 0.466 4.541 -5.420 1.00 95.12 253 GLY A N 1
ATOM 1949 C CA . GLY A 1 253 ? 1.161 4.048 -6.603 1.00 95.12 253 GLY A CA 1
ATOM 1950 C C . GLY A 1 253 ? 2.578 4.579 -6.757 1.00 95.12 253 GLY A C 1
ATOM 1951 O O . GLY A 1 253 ? 3.058 5.410 -5.980 1.00 95.12 253 GLY A O 1
ATOM 1952 N N . THR A 1 254 ? 3.260 4.092 -7.787 1.00 95.12 254 THR A N 1
ATOM 1953 C CA . THR A 1 254 ? 4.526 4.661 -8.246 1.00 95.12 254 THR A CA 1
ATOM 1954 C C . THR A 1 254 ? 4.329 5.435 -9.538 1.00 95.12 254 THR A C 1
ATOM 1956 O O . THR A 1 254 ? 3.455 5.125 -10.340 1.00 95.12 254 THR A O 1
ATOM 1959 N N . LEU A 1 255 ? 5.163 6.449 -9.737 1.00 91.69 255 LEU A N 1
ATOM 1960 C CA . LEU A 1 255 ? 5.241 7.208 -10.972 1.00 91.69 255 LEU A CA 1
ATOM 1961 C C . LEU A 1 255 ? 6.652 7.073 -11.541 1.00 91.69 255 LEU A C 1
ATOM 1963 O O . LEU A 1 255 ? 7.618 7.560 -10.948 1.00 91.69 255 LEU A O 1
ATOM 1967 N N . ARG A 1 256 ? 6.784 6.440 -12.708 1.00 84.12 256 ARG A N 1
ATOM 1968 C CA . ARG A 1 256 ? 8.075 6.219 -13.370 1.00 84.12 256 ARG A CA 1
ATOM 1969 C C . ARG A 1 256 ? 8.059 6.854 -14.752 1.00 84.12 256 ARG A C 1
ATOM 1971 O O . ARG A 1 256 ? 7.233 6.556 -15.606 1.00 84.12 256 ARG A O 1
ATOM 1978 N N . THR A 1 257 ? 8.999 7.765 -14.994 1.00 69.88 257 THR A N 1
ATOM 1979 C CA . THR A 1 257 ? 9.127 8.422 -16.301 1.00 69.88 257 THR A CA 1
ATOM 1980 C C . THR A 1 257 ? 10.028 7.599 -17.226 1.00 69.88 257 THR A C 1
ATOM 1982 O O . THR A 1 257 ? 11.195 7.368 -16.883 1.00 69.88 257 THR A O 1
ATOM 1985 N N . PRO A 1 258 ? 9.560 7.219 -18.433 1.00 60.66 258 PRO A N 1
ATOM 1986 C CA . PRO A 1 258 ? 10.395 6.525 -19.405 1.00 60.66 258 PRO A CA 1
ATOM 1987 C C . PRO A 1 258 ? 11.648 7.345 -19.733 1.00 60.66 258 PRO A C 1
ATOM 1989 O O . PRO A 1 258 ? 11.565 8.462 -20.245 1.00 60.66 258 PRO A O 1
ATOM 1992 N N . GLY A 1 259 ? 12.824 6.786 -19.441 1.00 52.34 259 GLY A N 1
ATOM 1993 C CA . GLY A 1 259 ? 14.116 7.399 -19.761 1.00 52.34 259 GLY A CA 1
ATOM 1994 C C . GLY A 1 259 ? 14.802 8.168 -18.629 1.00 52.34 259 GLY A C 1
ATOM 1995 O O . GLY A 1 259 ? 15.881 8.707 -18.875 1.00 52.34 259 GLY A O 1
ATOM 1996 N N . SER A 1 260 ? 14.252 8.186 -17.409 1.00 44.19 260 SER A N 1
ATOM 1997 C CA . SER A 1 260 ? 14.995 8.634 -16.224 1.00 44.19 260 SER A CA 1
ATOM 1998 C C . SER A 1 260 ? 15.531 7.416 -15.459 1.00 44.19 260 SER A C 1
ATOM 2000 O O . SER A 1 260 ? 14.771 6.753 -14.755 1.00 44.19 260 SER A O 1
ATOM 2002 N N . PRO A 1 261 ? 16.815 7.043 -15.615 1.00 44.78 261 PRO A N 1
ATOM 2003 C CA . PRO A 1 261 ? 17.395 5.972 -14.820 1.00 44.78 261 PRO A CA 1
ATOM 2004 C C . PRO A 1 261 ? 17.585 6.462 -13.382 1.00 44.78 261 PRO A C 1
ATOM 2006 O O . PRO A 1 261 ? 18.567 7.143 -13.119 1.00 44.78 261 PRO A O 1
ATOM 2009 N N . GLY A 1 262 ? 16.658 6.135 -12.477 1.00 48.88 262 GLY A N 1
ATOM 2010 C CA . GLY A 1 262 ? 16.874 6.018 -11.021 1.00 48.88 262 GLY A CA 1
ATOM 2011 C C . GLY A 1 262 ? 17.585 7.163 -10.281 1.00 48.88 262 GLY A C 1
ATOM 2012 O O . GLY A 1 262 ? 18.076 6.961 -9.175 1.00 48.88 262 GLY A O 1
ATOM 2013 N N . THR A 1 263 ? 17.703 8.361 -10.854 1.00 41.66 263 THR A N 1
ATOM 2014 C CA . THR A 1 263 ? 18.313 9.513 -10.184 1.00 41.66 263 THR A CA 1
ATOM 2015 C C . THR A 1 263 ? 17.217 10.515 -9.888 1.00 41.66 263 THR A C 1
ATOM 2017 O O . THR A 1 263 ? 16.772 11.208 -10.803 1.00 41.66 263 THR A O 1
ATOM 2020 N N . GLY A 1 264 ? 16.780 10.558 -8.626 1.00 46.38 264 GLY A N 1
ATOM 2021 C CA . GLY A 1 264 ? 15.725 11.420 -8.086 1.00 46.38 264 GLY A CA 1
ATOM 2022 C C . GLY A 1 264 ? 15.943 12.916 -8.328 1.00 46.38 264 GLY A C 1
ATOM 2023 O O . GLY A 1 264 ? 16.284 13.675 -7.424 1.00 46.38 264 GLY A O 1
ATOM 2024 N N . GLN A 1 265 ? 15.739 13.364 -9.564 1.00 41.00 265 GLN A N 1
ATOM 2025 C CA . GLN A 1 265 ? 15.694 14.770 -9.925 1.00 41.00 265 GLN A CA 1
ATOM 2026 C C . GLN A 1 265 ? 14.304 15.089 -10.465 1.00 41.00 265 GLN A C 1
ATOM 2028 O O . GLN A 1 265 ? 14.012 14.909 -11.646 1.00 41.00 265 GLN A O 1
ATOM 2033 N N . GLY A 1 266 ? 13.452 15.558 -9.552 1.00 46.59 266 GLY A N 1
ATOM 2034 C CA . GLY A 1 266 ? 12.099 16.031 -9.816 1.00 46.59 266 GLY A CA 1
ATOM 2035 C C . GLY A 1 266 ? 12.074 17.230 -10.761 1.00 46.59 266 GLY A C 1
ATOM 2036 O O . GLY A 1 266 ? 11.981 18.377 -10.328 1.00 46.59 266 GLY A O 1
ATOM 2037 N N . ASN A 1 267 ? 12.126 16.961 -12.062 1.00 41.00 267 ASN A N 1
ATOM 2038 C CA . ASN A 1 267 ? 11.796 17.932 -13.093 1.00 41.00 267 ASN A CA 1
ATOM 2039 C C . ASN A 1 267 ? 10.379 17.641 -13.594 1.00 41.00 267 ASN A C 1
ATOM 2041 O O . ASN A 1 267 ? 10.092 16.547 -14.070 1.00 41.00 267 ASN A O 1
ATOM 2045 N N . GLY A 1 268 ? 9.514 18.644 -13.414 1.00 46.38 268 GLY A N 1
ATOM 2046 C CA . GLY A 1 268 ? 8.058 18.587 -13.524 1.00 46.38 268 GLY A CA 1
ATOM 2047 C C . GLY A 1 268 ? 7.506 17.782 -14.698 1.00 46.38 268 GLY A C 1
ATOM 2048 O O . GLY A 1 268 ? 7.973 17.884 -15.831 1.00 46.38 268 GLY A O 1
ATOM 2049 N N . ILE A 1 269 ? 6.470 17.013 -14.378 1.00 46.91 269 ILE A N 1
ATOM 2050 C CA . ILE A 1 269 ? 5.798 16.032 -15.224 1.00 46.91 269 ILE A CA 1
ATOM 2051 C C . ILE A 1 269 ? 4.900 16.745 -16.251 1.00 46.91 269 ILE A C 1
ATOM 2053 O O . ILE A 1 269 ? 3.917 17.380 -15.864 1.00 46.91 269 ILE A O 1
ATOM 2057 N N . PRO A 1 270 ? 5.143 16.623 -17.568 1.00 41.84 270 PRO A N 1
ATOM 2058 C CA . PRO A 1 270 ? 4.085 16.722 -18.558 1.00 41.84 270 PRO A CA 1
ATOM 2059 C C . PRO A 1 270 ? 3.394 15.355 -18.605 1.00 41.84 270 PRO A C 1
ATOM 2061 O O . PRO A 1 270 ? 3.945 14.421 -19.177 1.00 41.84 270 PRO A O 1
ATOM 2064 N N . VAL A 1 271 ? 2.212 15.218 -18.001 1.00 48.44 271 VAL A N 1
ATOM 2065 C CA . VAL A 1 271 ? 1.383 14.003 -18.118 1.00 48.44 271 VAL A CA 1
ATOM 2066 C C . VAL A 1 271 ? 0.808 13.942 -19.539 1.00 48.44 271 VAL A C 1
ATOM 2068 O O . VAL A 1 271 ? -0.061 14.754 -19.874 1.00 48.44 271 VAL A O 1
ATOM 2071 N N . PRO A 1 272 ? 1.243 13.021 -20.419 1.00 38.69 272 PRO A N 1
ATOM 2072 C CA . PRO A 1 272 ? 0.632 12.878 -21.724 1.00 38.69 272 PRO A CA 1
ATOM 2073 C C . PRO A 1 272 ? -0.557 11.923 -21.597 1.00 38.69 272 PRO A C 1
ATOM 2075 O O . PRO A 1 272 ? -0.391 10.732 -21.780 1.00 38.69 272 PRO A O 1
ATOM 2078 N N . GLY A 1 273 ? -1.748 12.451 -21.295 1.00 43.16 273 GLY A N 1
ATOM 2079 C CA . GLY A 1 273 ? -3.064 11.971 -21.763 1.00 43.16 273 GLY A CA 1
ATOM 2080 C C . GLY A 1 273 ? -3.536 10.521 -21.532 1.00 43.16 273 GLY A C 1
ATOM 2081 O O . GLY A 1 273 ? -4.716 10.267 -21.763 1.00 43.16 273 GLY A O 1
ATOM 2082 N N . THR A 1 274 ? -2.711 9.571 -21.093 1.00 48.31 274 THR A N 1
ATOM 2083 C CA . THR A 1 274 ? -3.106 8.162 -20.927 1.00 48.31 274 THR A CA 1
ATOM 2084 C C . THR A 1 274 ? -3.778 7.895 -19.588 1.00 48.31 274 THR A C 1
ATOM 2086 O O . THR A 1 274 ? -4.715 7.105 -19.558 1.00 48.31 274 THR A O 1
ATOM 2089 N N . LEU A 1 275 ? -3.410 8.611 -18.517 1.00 47.88 275 LEU A N 1
ATOM 2090 C CA . LEU A 1 275 ? -4.087 8.463 -17.221 1.00 47.88 275 LEU A CA 1
ATOM 2091 C C . LEU A 1 275 ? -5.501 9.081 -17.208 1.00 47.88 275 LEU A C 1
ATOM 2093 O O . LEU A 1 275 ? -6.432 8.519 -16.639 1.00 47.88 275 LEU A O 1
ATOM 2097 N N . ALA A 1 276 ? -5.712 10.165 -17.966 1.00 43.41 276 ALA A N 1
ATOM 2098 C CA . ALA A 1 276 ? -7.025 10.799 -18.128 1.00 43.41 276 ALA A CA 1
ATOM 2099 C C . ALA A 1 276 ? -8.059 9.913 -18.861 1.00 43.41 276 ALA A C 1
ATOM 2101 O O . ALA A 1 276 ? -9.263 10.158 -18.756 1.00 43.41 276 ALA A O 1
ATOM 2102 N N . LEU A 1 277 ? -7.623 8.874 -19.588 1.00 46.00 277 LEU A N 1
ATOM 2103 C CA . LEU A 1 277 ? -8.536 7.929 -20.235 1.00 46.00 277 LEU A CA 1
ATOM 2104 C C . LEU A 1 277 ? -9.128 6.900 -19.253 1.00 46.00 277 LEU A C 1
ATOM 2106 O O . LEU A 1 277 ? -10.164 6.316 -19.571 1.00 46.00 277 LEU A O 1
ATOM 2110 N N . PHE A 1 278 ? -8.530 6.703 -18.070 1.00 49.72 278 PHE A N 1
ATOM 2111 C CA . PHE A 1 278 ? -9.053 5.776 -17.057 1.00 49.72 278 PHE A CA 1
ATOM 2112 C C . PHE A 1 278 ? -10.278 6.338 -16.317 1.00 49.72 278 PHE A C 1
ATOM 2114 O O . PHE A 1 278 ? -11.153 5.574 -15.919 1.00 49.72 278 PHE A O 1
ATOM 2121 N N . LEU A 1 279 ? -10.426 7.665 -16.241 1.00 47.19 279 LEU A N 1
ATOM 2122 C CA . LEU A 1 279 ? -11.529 8.319 -15.518 1.00 47.19 279 LEU A CA 1
ATOM 2123 C C . LEU A 1 279 ? -12.792 8.535 -16.366 1.00 47.19 279 LEU A C 1
ATOM 2125 O O . LEU A 1 279 ? -13.904 8.562 -15.839 1.00 47.19 279 LEU A O 1
ATOM 2129 N N . LEU A 1 280 ? -12.667 8.635 -17.695 1.00 43.38 280 LEU A N 1
ATOM 2130 C CA . LEU A 1 280 ? -13.829 8.832 -18.578 1.00 43.38 280 LEU A CA 1
ATOM 2131 C C . LEU A 1 280 ? -14.752 7.602 -18.667 1.00 43.38 280 LEU A C 1
ATOM 2133 O O . LEU A 1 280 ? -15.910 7.742 -19.064 1.00 43.38 280 LEU A O 1
ATOM 2137 N N . GLY A 1 281 ? -14.281 6.418 -18.264 1.00 43.00 281 GLY A N 1
ATOM 2138 C CA . GLY A 1 281 ? -15.116 5.219 -18.144 1.00 43.00 281 GLY A CA 1
ATOM 2139 C C . GLY A 1 281 ? -16.059 5.244 -16.932 1.00 43.00 281 GLY A C 1
ATOM 2140 O O . GLY A 1 281 ? -17.190 4.767 -17.032 1.00 43.00 281 GLY A O 1
ATOM 2141 N N . GLY A 1 282 ? -15.638 5.854 -15.817 1.00 46.38 282 GLY A N 1
ATOM 2142 C CA . GLY A 1 282 ? -16.375 5.836 -14.546 1.00 46.38 282 GLY A CA 1
ATOM 2143 C C . GLY A 1 282 ? -17.645 6.693 -14.532 1.00 46.38 282 GLY A C 1
ATOM 2144 O O . GLY A 1 282 ? -18.619 6.354 -13.864 1.00 46.38 282 GLY A O 1
ATOM 2145 N N . LEU A 1 283 ? -17.703 7.768 -15.327 1.00 39.28 283 LEU A N 1
ATOM 2146 C CA . LEU A 1 283 ? -18.856 8.679 -15.311 1.00 39.28 283 LEU A CA 1
ATOM 2147 C C . LEU A 1 283 ? -20.053 8.197 -16.156 1.00 39.28 283 LEU A C 1
ATOM 2149 O O . LEU A 1 283 ? -21.167 8.695 -15.988 1.00 39.28 283 LEU A O 1
ATOM 2153 N N . MET A 1 284 ? -19.858 7.227 -17.057 1.00 38.22 284 MET A N 1
ATOM 2154 C CA . MET A 1 284 ? -20.901 6.786 -17.999 1.00 38.22 284 MET A CA 1
ATOM 2155 C C . MET A 1 284 ? -21.708 5.568 -17.517 1.00 38.22 284 MET A C 1
ATOM 2157 O O . MET A 1 284 ? -22.758 5.282 -18.088 1.00 38.22 284 MET A O 1
ATOM 2161 N N . ALA A 1 285 ? -21.292 4.891 -16.441 1.00 44.66 285 ALA A N 1
ATOM 2162 C CA . ALA A 1 285 ? -22.047 3.775 -15.853 1.00 44.66 285 ALA A CA 1
ATOM 2163 C C . ALA A 1 285 ? -23.126 4.219 -14.836 1.00 44.66 285 ALA A C 1
ATOM 2165 O O . ALA A 1 285 ? -24.012 3.439 -14.493 1.00 44.66 285 ALA A O 1
ATOM 2166 N N . GLY A 1 286 ? -23.110 5.482 -14.387 1.00 38.25 286 GLY A N 1
ATOM 2167 C CA . GLY A 1 286 ? -24.051 6.015 -13.388 1.00 38.25 286 GLY A CA 1
ATOM 2168 C C . GLY A 1 286 ? -25.374 6.574 -13.934 1.00 38.25 286 GLY A C 1
ATOM 2169 O O . GLY A 1 286 ? -26.264 6.918 -13.157 1.00 38.25 286 GLY A O 1
ATOM 2170 N N . VAL A 1 287 ? -25.551 6.671 -15.257 1.00 42.19 287 VAL A N 1
ATOM 2171 C CA . VAL A 1 287 ? -26.752 7.271 -15.871 1.00 42.19 287 VAL A CA 1
ATOM 2172 C C . VAL A 1 287 ? -27.378 6.294 -16.860 1.00 42.19 287 VAL A C 1
ATOM 2174 O O . VAL A 1 287 ? -27.281 6.470 -18.070 1.00 42.19 287 VAL A O 1
ATOM 2177 N N . GLY A 1 288 ? -28.030 5.234 -16.371 1.00 44.34 288 GLY A N 1
ATOM 2178 C CA . GLY A 1 288 ? -28.603 4.287 -17.327 1.00 44.34 288 GLY A CA 1
ATOM 2179 C C . GLY A 1 288 ? -29.420 3.102 -16.843 1.00 44.34 288 GLY A C 1
ATOM 2180 O O . GLY A 1 288 ? -29.523 2.153 -17.606 1.00 44.34 288 GLY A O 1
ATOM 2181 N N . TRP A 1 289 ? -30.045 3.103 -15.661 1.00 46.09 289 TRP A N 1
ATOM 2182 C CA . TRP A 1 289 ? -31.091 2.099 -15.408 1.00 46.09 289 TRP A CA 1
ATOM 2183 C C . TRP A 1 289 ? -32.263 2.662 -14.606 1.00 46.09 289 TRP A C 1
ATOM 218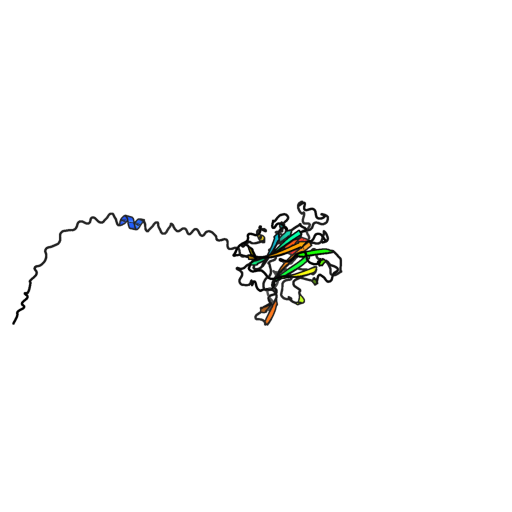5 O O . TRP A 1 289 ? -32.400 2.485 -13.399 1.00 46.09 289 TRP A O 1
ATOM 2195 N N . ARG A 1 290 ? -33.173 3.335 -15.315 1.00 44.16 290 ARG A N 1
ATOM 2196 C CA . ARG A 1 290 ? -34.559 3.507 -14.872 1.00 44.16 290 ARG A CA 1
ATOM 2197 C C . ARG A 1 290 ? -35.500 2.905 -15.907 1.00 44.16 290 ARG A C 1
ATOM 2199 O O . ARG A 1 290 ? -35.770 3.517 -16.930 1.00 44.16 290 ARG A O 1
ATOM 2206 N N . GLY A 1 291 ? -36.063 1.757 -15.545 1.00 40.56 291 GLY A N 1
ATOM 2207 C CA . GLY A 1 291 ? -37.419 1.380 -15.924 1.00 40.56 291 GLY A CA 1
ATOM 2208 C C . GLY A 1 291 ? -37.571 0.514 -17.170 1.00 40.56 291 GLY A C 1
ATOM 2209 O O . GLY A 1 291 ? -37.580 1.013 -18.287 1.00 40.56 291 GLY A O 1
ATOM 2210 N N . ALA A 1 292 ? -37.917 -0.749 -16.944 1.00 40.09 292 ALA A N 1
ATOM 2211 C CA . ALA A 1 292 ? -39.024 -1.361 -17.666 1.00 40.09 292 ALA A CA 1
ATOM 2212 C C . ALA A 1 292 ? -39.799 -2.249 -16.685 1.00 40.09 292 ALA A C 1
ATOM 2214 O O . ALA A 1 292 ? -39.208 -3.043 -15.956 1.00 40.09 292 ALA A O 1
ATOM 2215 N N . ARG A 1 293 ? -41.104 -1.984 -16.618 1.00 49.06 293 ARG A N 1
ATOM 2216 C CA . ARG A 1 293 ? -42.122 -2.816 -15.973 1.00 49.06 293 ARG A CA 1
ATOM 2217 C C . ARG A 1 293 ? -42.400 -4.049 -16.818 1.00 49.06 293 ARG A C 1
ATOM 2219 O O . ARG A 1 293 ? -42.245 -3.924 -18.053 1.00 49.06 293 ARG A O 1
#

Nearest PDB structures (foldseek):
  6zbn-assembly4_D  TM=2.342E-01  e=5.096E-02  Homo sapiens
  5lbb-assembly1_A-3  TM=2.272E-01  e=6.377E-02  Homo sapiens
  6yw4-assembly1_A  TM=2.222E-01  e=1.056E-01  Homo sapiens
  7q5x-assembly1_A  TM=2.179E-01  e=1.851E-01  Homo sapiens
  1gsl-assembly1_A  TM=1.380E-01  e=3.231E+00  Griffonia simplicifolia

Foldseek 3Di:
DDDDDDDDDDDDDDDDDDDDDDPPDPPPVVVVVVVVVVVPPPPPPPPPPPPDPAAQKFKEKAAPVLHQPQWDQDPLQLAIAHAALKIKIKMKGWPPDPPDDLPFKKKKKKFKPDADDPQADWQFWKWKDWPPDPDTDDTQTARNDPSWDWAFPPPCVLAVPDDGPAPDTGTMDIDIDGFDLQQDFAADYCLVPDDRGHDDNHTMTMTIMIMRCLGGHLNMKIKIWMWTQDWDQDPVRDTHGTPGTHPSSRIYMYDGDPPDNRDPDDDDDPDPDPSNVRVVVVVVVPPDDDDDD

Solvent-accessible surface area (backbone atoms only — not comparable to full-atom values): 17878 Å² total; per-residue (Å²): 134,82,89,88,87,85,85,89,79,89,80,77,86,82,79,86,81,80,87,78,82,83,88,79,82,74,74,68,67,62,61,64,59,60,64,66,61,63,74,77,70,70,73,74,80,74,67,82,74,82,78,74,88,67,59,50,27,36,29,38,57,30,30,80,85,51,41,58,72,68,46,46,68,38,84,85,75,28,26,29,32,30,61,63,48,53,29,25,42,32,44,34,37,31,69,85,32,91,88,55,59,66,87,46,54,28,34,42,36,44,32,46,33,68,79,46,69,89,68,63,45,78,44,41,26,35,31,43,30,53,84,88,55,94,59,66,47,81,67,43,44,34,56,59,50,91,67,40,50,78,42,37,55,71,65,45,94,77,30,81,86,56,82,57,84,42,101,53,56,17,42,29,43,74,47,78,47,63,60,46,96,85,37,32,23,52,73,78,53,51,75,81,46,77,70,66,85,47,78,41,95,60,44,22,34,43,47,61,35,41,36,40,40,77,55,32,38,52,69,52,27,44,39,39,48,48,35,36,63,52,69,43,73,43,97,87,70,48,75,44,50,43,85,47,56,31,52,65,54,20,20,25,34,46,52,56,58,76,85,61,82,90,65,96,68,93,69,84,83,82,81,79,71,64,74,67,59,66,57,66,61,66,70,65,75,77,73,80,86,82,85,82,134

Mean predicted aligned error: 13.32 Å

Radius of gyration: 35.5 Å; Cα contacts (8 Å, |Δi|>4): 537; chains: 1; bounding box: 76×72×124 Å

Secondary structure (DSSP, 8-state):
---------PPPPPPPPPP-----SSSSTTHHHHSSSSSSS--------------SEEEEEEETTS--TTEEEETTTTEEEE--SEEEEEEEEETT-TT--TTSPEEEEEEEES---SS----BEEEEE-TT-SSPPSPEE-SSSSSSEEE-TTTGGG-TTSPPSSSS-EEEEEEEE---TT-EE----GGG------B-SSSEEEEEEEEE-TTB-TT-EEEEEEEE-PEEE-TTS-EEE-S-B--GGGEEEE---TT--S----------SSTHHHHTTTTSSSS------

Sequence (293 aa):
MKNSSLSSVSRRPAPPWPERHSHVDHNLKWLAQLSGMLICGLSLYLLPVGVHALPALQLGVLDTTGGTNGISYDTVTETTLTSEDLFTVLAFGDQGNPNFHLDDTHMLSVAITPKAGPDPVSYGSFRYKLPGDSDFRTPVNVGNTTDMNYGTPPVDTLYPDLGSHGIYDTFYIEIPFTFDSSMIVSEFDVENGMQPLMLDTSGMYYFPFEFDTSALAADVELHFDLYNTVAITRPSGSTDYATLFAPFSHDAGTLRTPGSPGTGQGNGIPVPGTLALFLLGGLMAGVGWRGAR

pLDDT: mean 76.54, std 20.29, range [38.22, 98.25]